Protein AF-A0A1W1W1D4-F1 (afdb_monomer)

Sequence (236 aa):
MTMPGKNITTQAEADDLSLGKVRRITEADVAFNEAVIEVNEAFAREYTRLFRDNPSNVRGISLDPGNTSFNPDRDLPELAGVPTRLPGFPNRIIGKVRLTNTAAQLRRVQGQEISLRADEGEPFTIGTITSMGNNVIFHALEETPVVAGNNIRYDERVIVHGGGRRPLEGGGDNEPTILEDNVWLRSQAVVFRSKIGRGAVIGRKSAIMNTDVAPGTTIPDKVIYVNNALFGPVEW

Mean predicted aligned error: 3.56 Å

Structure (mmCIF, N/CA/C/O backbone):
data_AF-A0A1W1W1D4-F1
#
_entry.id   AF-A0A1W1W1D4-F1
#
loop_
_atom_site.group_PDB
_atom_site.id
_atom_site.type_symbol
_atom_site.label_atom_id
_atom_site.label_alt_id
_atom_site.label_comp_id
_atom_site.label_asym_id
_atom_site.label_entity_id
_atom_site.label_seq_id
_atom_site.pdbx_PDB_ins_code
_atom_site.Cartn_x
_atom_site.Cartn_y
_atom_site.Cartn_z
_atom_site.occupancy
_atom_site.B_iso_or_equiv
_atom_site.auth_seq_id
_atom_site.auth_comp_id
_atom_site.auth_asym_id
_atom_site.auth_atom_id
_atom_site.pdbx_PDB_model_num
ATOM 1 N N . MET A 1 1 ? -13.497 -17.320 12.969 1.00 89.00 1 MET A N 1
ATOM 2 C CA . MET A 1 1 ? -12.769 -16.134 12.469 1.00 89.00 1 MET A CA 1
ATOM 3 C C . MET A 1 1 ? -12.694 -15.082 13.561 1.00 89.00 1 MET A C 1
ATOM 5 O O . MET A 1 1 ? -13.701 -14.855 14.222 1.00 89.00 1 MET A O 1
ATOM 9 N N . THR A 1 2 ? -11.528 -14.470 13.757 1.00 91.50 2 THR A N 1
ATOM 10 C CA . THR A 1 2 ? -11.289 -13.414 14.757 1.00 91.50 2 THR A CA 1
ATOM 11 C C . THR A 1 2 ? -12.018 -12.124 14.394 1.00 91.50 2 THR A C 1
ATOM 13 O O . THR A 1 2 ? -12.041 -11.725 13.230 1.00 91.50 2 THR A O 1
ATOM 16 N N . MET A 1 3 ? -12.617 -11.473 15.387 1.00 90.69 3 MET A N 1
ATOM 17 C CA . MET A 1 3 ? -13.245 -10.163 15.223 1.00 90.69 3 MET A CA 1
ATOM 18 C C . MET A 1 3 ? -12.179 -9.053 15.161 1.00 90.69 3 MET A C 1
ATOM 20 O O . MET A 1 3 ? -11.127 -9.184 15.792 1.00 90.69 3 MET A O 1
ATOM 24 N N . PRO A 1 4 ? -12.422 -7.942 14.438 1.00 87.81 4 PRO A N 1
ATOM 25 C CA . PRO A 1 4 ? -11.463 -6.843 14.340 1.00 87.81 4 PRO A CA 1
ATOM 26 C C . PRO A 1 4 ? -10.985 -6.347 15.710 1.00 87.81 4 PRO A C 1
ATOM 28 O O . PRO A 1 4 ? -11.784 -6.116 16.613 1.00 87.81 4 PRO A O 1
ATOM 31 N N . GLY A 1 5 ? -9.670 -6.188 15.868 1.00 86.06 5 GLY A N 1
ATOM 32 C CA . GLY A 1 5 ? -9.066 -5.653 17.091 1.00 86.06 5 GLY A CA 1
ATOM 33 C C . GLY A 1 5 ? -9.081 -6.563 18.304 1.00 86.06 5 GLY A C 1
ATOM 34 O O . GLY A 1 5 ? -8.694 -6.093 19.368 1.00 86.06 5 GLY A O 1
ATOM 35 N N . LYS A 1 6 ? -9.527 -7.815 18.171 1.00 90.50 6 LYS A N 1
ATOM 36 C CA . LYS A 1 6 ? -9.535 -8.783 19.267 1.00 90.50 6 LYS A CA 1
ATOM 37 C C . LYS A 1 6 ? -8.234 -9.566 19.312 1.00 90.50 6 LYS A C 1
ATOM 39 O O . LYS A 1 6 ? -7.781 -10.073 18.286 1.00 90.50 6 LYS A O 1
ATOM 44 N N . ASN A 1 7 ? -7.667 -9.690 20.508 1.00 91.25 7 ASN A N 1
ATOM 45 C CA . ASN A 1 7 ? -6.479 -10.504 20.739 1.00 91.25 7 ASN A CA 1
ATOM 46 C C . ASN A 1 7 ? -6.889 -11.908 21.209 1.00 91.25 7 ASN A C 1
ATOM 48 O O . ASN A 1 7 ? -7.630 -12.050 22.188 1.00 91.25 7 ASN A O 1
ATOM 52 N N . ILE A 1 8 ? -6.416 -12.938 20.507 1.00 91.44 8 ILE A N 1
ATOM 53 C CA . ILE A 1 8 ? -6.639 -14.350 20.835 1.00 91.44 8 ILE A CA 1
ATOM 54 C C . ILE A 1 8 ? -5.281 -14.967 21.134 1.00 91.44 8 ILE A C 1
ATOM 56 O O . ILE A 1 8 ? -4.408 -15.011 20.271 1.00 91.44 8 ILE A O 1
ATOM 60 N N . THR A 1 9 ? -5.116 -15.450 22.359 1.00 94.44 9 THR A N 1
ATOM 61 C CA . THR A 1 9 ? -3.840 -15.960 22.878 1.00 94.44 9 THR A CA 1
ATOM 62 C C . THR A 1 9 ? -3.885 -17.448 23.205 1.00 94.44 9 THR A C 1
ATOM 64 O O . THR A 1 9 ? -2.841 -18.068 23.401 1.00 94.44 9 THR A O 1
ATOM 67 N N . THR A 1 10 ? -5.080 -18.045 23.236 1.00 95.62 10 THR A N 1
ATOM 68 C CA . THR A 1 10 ? -5.277 -19.469 23.531 1.00 95.62 10 THR A CA 1
ATOM 69 C C . THR A 1 10 ? -6.313 -20.107 22.608 1.00 95.62 10 THR A C 1
ATOM 71 O O . THR A 1 10 ? -7.191 -19.431 22.073 1.00 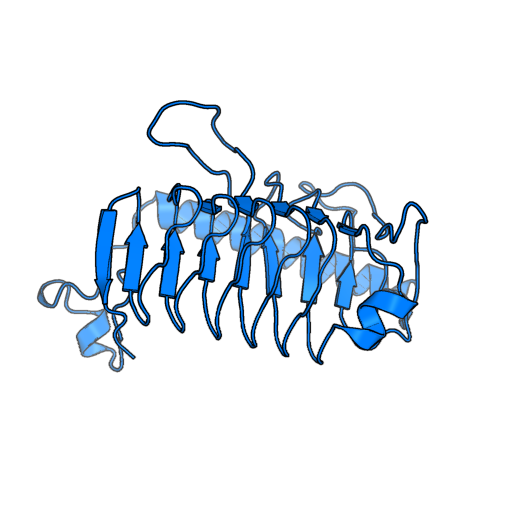95.62 10 THR A O 1
ATOM 74 N N . GLN A 1 11 ? -6.251 -21.435 22.470 1.00 95.44 11 GLN A N 1
ATOM 75 C CA . GLN A 1 11 ? -7.262 -22.199 21.734 1.00 95.44 11 GLN A CA 1
ATOM 76 C C . GLN A 1 11 ? -8.647 -22.096 22.391 1.00 95.44 11 GLN A C 1
ATOM 78 O O . GLN A 1 11 ? -9.644 -21.958 21.695 1.00 95.44 11 GLN A O 1
ATOM 83 N N . ALA A 1 12 ? -8.707 -22.066 23.727 1.00 96.75 12 ALA A N 1
ATOM 84 C CA . ALA A 1 12 ? -9.967 -21.914 24.453 1.00 96.75 12 ALA A CA 1
ATOM 85 C C . ALA A 1 12 ? -10.689 -20.603 24.090 1.00 96.75 12 ALA A C 1
ATOM 87 O O . ALA A 1 12 ? -11.900 -20.599 23.900 1.00 96.75 12 ALA A O 1
ATOM 88 N N . GLU A 1 13 ? -9.947 -19.502 23.923 1.00 95.44 13 GLU A N 1
ATOM 89 C CA . GLU A 1 13 ? -10.514 -18.233 23.450 1.00 95.44 13 GLU A CA 1
ATOM 90 C C . GLU A 1 13 ? -10.975 -18.288 21.986 1.00 95.44 13 GLU A C 1
ATOM 92 O O . GLU A 1 13 ? -11.911 -17.583 21.611 1.00 95.44 13 GLU A O 1
ATOM 97 N N . ALA A 1 14 ? -10.313 -19.094 21.152 1.00 93.56 14 ALA A N 1
ATOM 98 C CA . ALA A 1 14 ? -10.672 -19.267 19.747 1.00 93.56 14 ALA A CA 1
ATOM 99 C C . ALA A 1 14 ? -11.946 -20.112 19.561 1.00 93.56 14 ALA A C 1
ATOM 101 O O . ALA A 1 14 ? -12.676 -19.901 18.589 1.00 93.56 14 ALA A O 1
ATOM 102 N N . ASP A 1 15 ? -12.213 -21.033 20.490 1.00 94.94 15 ASP A N 1
ATOM 103 C CA . ASP A 1 15 ? -13.358 -21.949 20.450 1.00 94.94 15 ASP A CA 1
ATOM 104 C C . ASP A 1 15 ? -14.621 -21.363 21.114 1.00 94.94 15 ASP A C 1
ATOM 106 O O . ASP A 1 15 ? -15.736 -21.822 20.847 1.00 94.94 15 ASP A O 1
ATOM 110 N N . ASP A 1 16 ? -14.477 -20.329 21.951 1.00 95.81 16 ASP A N 1
ATOM 111 C CA . ASP A 1 16 ? -15.576 -19.734 22.714 1.00 95.81 16 ASP A CA 1
ATOM 112 C C . ASP A 1 16 ? -16.158 -18.469 22.054 1.00 95.81 16 ASP A C 1
ATOM 114 O O . ASP A 1 16 ? -15.672 -17.343 22.204 1.00 95.81 16 ASP A O 1
ATOM 118 N N . LEU A 1 17 ? -17.285 -18.650 21.357 1.00 94.69 17 LEU A N 1
ATOM 119 C CA . LEU A 1 17 ? -18.051 -17.560 20.740 1.00 94.69 17 LEU A CA 1
ATOM 120 C C . LEU A 1 17 ? -18.604 -16.549 21.762 1.00 94.69 17 LEU A C 1
ATOM 122 O O . 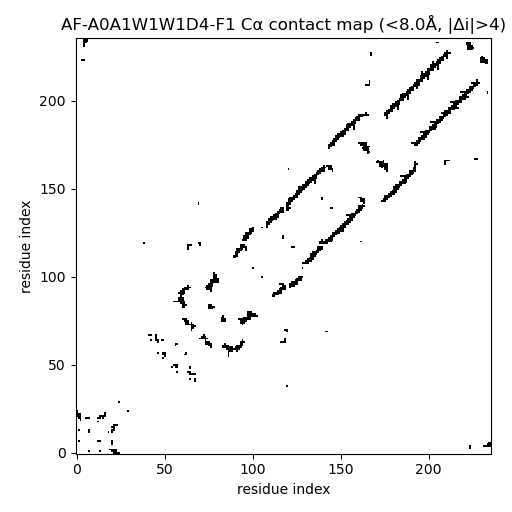LEU A 1 17 ? -18.845 -15.396 21.399 1.00 94.69 17 LEU A O 1
ATOM 126 N N . SER A 1 18 ? -18.818 -16.952 23.019 1.00 95.25 18 SER A N 1
ATOM 127 C CA . SER A 1 18 ? -19.436 -16.095 24.041 1.00 95.25 18 SER A CA 1
ATOM 128 C C . SER A 1 18 ? -18.529 -14.941 24.478 1.00 95.25 18 SER A C 1
ATOM 130 O O . SER A 1 18 ? -19.022 -13.908 24.929 1.00 95.25 18 SER A O 1
ATOM 132 N N . LEU A 1 19 ? -17.216 -15.061 24.250 1.00 93.75 19 LEU A N 1
ATOM 133 C CA . LEU A 1 19 ? -16.243 -14.006 24.534 1.00 93.75 19 LEU A CA 1
ATOM 134 C C . LEU A 1 19 ? -16.340 -12.818 23.564 1.00 93.75 19 LEU A C 1
ATOM 136 O O . LEU A 1 19 ? -15.674 -11.803 23.767 1.00 93.75 19 LEU A O 1
ATOM 140 N N . GLY A 1 20 ? -17.095 -12.946 22.465 1.00 91.94 20 GLY A N 1
ATOM 141 C CA . GLY A 1 20 ? -17.189 -11.915 21.425 1.00 91.94 20 GLY A CA 1
ATOM 142 C C . GLY A 1 20 ? -15.868 -11.657 20.686 1.00 91.94 20 GLY A C 1
ATOM 143 O O . GLY A 1 20 ? -15.733 -10.653 19.984 1.00 91.94 20 GLY A O 1
ATOM 144 N N . LYS A 1 21 ? -14.879 -12.547 20.848 1.00 92.94 21 LYS A N 1
ATOM 145 C CA . LYS A 1 21 ? -13.570 -12.481 20.180 1.00 92.94 21 LYS A CA 1
ATOM 146 C C . LYS A 1 21 ? -13.580 -13.105 18.791 1.00 92.94 21 LYS A C 1
ATOM 148 O O . LYS A 1 21 ? -12.783 -12.729 17.933 1.00 92.94 21 LYS A O 1
ATOM 153 N N . VAL A 1 22 ? -14.497 -14.037 18.566 1.00 94.62 22 VAL A N 1
ATOM 154 C CA . VAL A 1 22 ? -14.607 -14.819 17.339 1.00 94.62 22 VAL A CA 1
ATOM 155 C C . VAL A 1 22 ? -16.050 -14.890 16.857 1.00 94.62 22 VAL A C 1
ATOM 157 O O . VAL A 1 22 ? -16.999 -14.800 17.631 1.00 94.62 22 VAL A O 1
ATOM 160 N N . ARG A 1 23 ? -16.204 -15.107 15.553 1.00 93.94 23 ARG A N 1
ATOM 161 C CA . ARG A 1 23 ? -17.452 -15.517 14.907 1.00 93.94 23 ARG A CA 1
ATOM 162 C C . ARG A 1 23 ? -17.260 -16.827 14.151 1.00 93.94 23 ARG A C 1
ATOM 164 O O . ARG A 1 23 ? -16.134 -17.184 13.787 1.00 93.94 23 ARG A O 1
ATOM 171 N N . ARG A 1 24 ? -18.363 -17.519 13.857 1.00 94.25 24 ARG A N 1
ATOM 172 C CA . ARG A 1 24 ? -18.345 -18.692 12.970 1.00 94.25 24 ARG A CA 1
ATOM 173 C C . ARG A 1 24 ? -17.835 -18.309 11.576 1.00 94.25 24 ARG A C 1
ATOM 175 O O . ARG A 1 24 ? -18.029 -17.176 11.128 1.00 94.25 24 ARG A O 1
ATOM 182 N N . ILE A 1 25 ? -17.156 -19.257 10.935 1.00 92.94 25 ILE A N 1
ATOM 183 C CA . ILE A 1 25 ? -16.775 -19.171 9.522 1.00 92.94 25 ILE A CA 1
ATOM 184 C C . ILE A 1 25 ? -18.055 -19.296 8.693 1.00 92.94 25 ILE A C 1
ATOM 186 O O . ILE A 1 25 ? -18.916 -20.122 8.995 1.00 92.94 25 ILE A O 1
ATOM 190 N N . THR A 1 26 ? -18.187 -18.436 7.696 1.00 94.56 26 THR A N 1
ATOM 191 C CA . THR A 1 26 ? -19.299 -18.392 6.746 1.00 94.56 26 THR A CA 1
ATOM 192 C C . THR A 1 26 ? -18.855 -18.945 5.395 1.00 94.56 26 THR A C 1
ATOM 194 O O . THR A 1 26 ? -17.660 -19.027 5.123 1.00 94.56 26 THR A O 1
ATOM 197 N N . GLU A 1 27 ? -19.804 -19.274 4.519 1.00 94.50 27 GLU A N 1
ATOM 198 C CA . GLU A 1 27 ? -19.499 -19.672 3.135 1.00 94.50 27 GLU A CA 1
ATOM 199 C C . GLU A 1 27 ? -18.712 -18.587 2.387 1.00 94.50 27 GLU A C 1
ATOM 201 O O . GLU A 1 27 ? -17.792 -18.901 1.641 1.00 94.50 27 GLU A O 1
ATOM 206 N N . ALA A 1 28 ? -18.996 -17.308 2.657 1.00 90.75 28 ALA A N 1
ATOM 207 C CA . ALA A 1 28 ? -18.247 -16.192 2.086 1.00 90.75 28 ALA A CA 1
ATOM 208 C C . ALA A 1 28 ? -16.772 -16.179 2.527 1.00 90.75 28 ALA A C 1
ATOM 210 O O . ALA A 1 28 ? -15.902 -15.835 1.733 1.00 90.75 28 ALA A O 1
ATOM 211 N N . ASP A 1 29 ? -16.473 -16.580 3.769 1.00 92.12 29 ASP A N 1
ATOM 212 C CA . ASP A 1 29 ? -15.084 -16.701 4.230 1.00 92.12 29 ASP A CA 1
ATOM 213 C C . ASP A 1 29 ? -14.370 -17.879 3.556 1.00 92.12 29 ASP A C 1
ATOM 215 O O . ASP A 1 29 ? -13.183 -17.786 3.257 1.00 92.12 29 ASP A O 1
ATOM 219 N N . VAL A 1 30 ? -15.080 -18.991 3.326 1.00 94.06 30 VAL A N 1
ATOM 220 C CA . VAL A 1 30 ? -14.529 -20.159 2.621 1.00 94.06 30 VAL A CA 1
ATOM 221 C C . VAL A 1 30 ? -14.209 -19.795 1.175 1.00 94.06 30 VAL A C 1
ATOM 223 O O . VAL A 1 30 ? -13.071 -19.982 0.760 1.00 94.06 30 VAL A O 1
ATOM 226 N N . ALA A 1 31 ? -15.156 -19.187 0.459 1.00 92.38 31 ALA A N 1
ATOM 227 C CA . ALA A 1 31 ? -14.953 -18.737 -0.916 1.00 92.38 31 ALA A CA 1
ATOM 228 C C . ALA A 1 31 ? -13.796 -17.728 -1.028 1.00 92.38 31 ALA A C 1
ATOM 230 O O . ALA A 1 31 ? -12.974 -17.818 -1.936 1.00 92.38 31 ALA A O 1
ATOM 231 N N . PHE A 1 32 ? -13.681 -16.797 -0.072 1.00 90.56 32 PHE A N 1
ATOM 232 C CA . PHE A 1 32 ? -12.539 -15.884 -0.011 1.00 90.56 32 PHE A CA 1
ATOM 233 C C . PHE A 1 32 ? -11.211 -16.634 0.177 1.00 90.56 32 PHE A C 1
ATOM 235 O O . PHE A 1 32 ? -10.237 -16.340 -0.511 1.00 90.56 32 PHE A O 1
ATOM 242 N N . ASN A 1 33 ? -11.157 -17.619 1.078 1.00 91.88 33 ASN A N 1
ATOM 243 C CA . ASN A 1 33 ? -9.944 -18.413 1.294 1.00 91.88 33 ASN A CA 1
ATOM 244 C C . ASN A 1 33 ? -9.565 -19.251 0.065 1.00 91.88 33 ASN A C 1
ATOM 246 O O . ASN A 1 33 ? -8.379 -19.385 -0.225 1.00 91.88 33 ASN A O 1
ATOM 250 N N . GLU A 1 34 ? -10.542 -19.804 -0.653 1.00 94.25 34 GLU A N 1
ATOM 251 C CA . GLU A 1 34 ? -10.312 -20.539 -1.902 1.00 94.25 34 GLU A CA 1
ATOM 252 C C . GLU A 1 34 ? -9.695 -19.633 -2.976 1.00 94.25 34 GLU A C 1
ATOM 254 O O . GLU A 1 34 ? -8.681 -20.004 -3.568 1.00 94.25 34 GLU A O 1
ATOM 259 N N . ALA A 1 35 ? -10.209 -18.409 -3.141 1.00 91.06 35 ALA A N 1
ATOM 260 C CA . ALA A 1 35 ? -9.619 -17.418 -4.045 1.00 91.06 35 ALA A CA 1
ATOM 261 C C . ALA A 1 35 ? -8.172 -17.059 -3.648 1.00 91.06 35 ALA A C 1
ATOM 263 O O . ALA A 1 35 ? -7.276 -16.999 -4.489 1.00 91.06 35 ALA A O 1
ATOM 264 N N . VAL A 1 36 ? -7.899 -16.901 -2.346 1.00 92.31 36 VAL A N 1
ATOM 265 C CA . VAL A 1 36 ? -6.535 -16.657 -1.841 1.00 92.31 36 VAL A CA 1
ATOM 266 C C . VAL A 1 36 ? -5.594 -17.830 -2.147 1.00 92.31 36 VAL A C 1
ATOM 268 O O . VAL A 1 36 ? -4.409 -17.615 -2.421 1.00 92.31 36 VAL A O 1
ATOM 271 N N . ILE A 1 37 ? -6.078 -19.073 -2.093 1.00 94.56 37 ILE A N 1
ATOM 272 C CA . ILE A 1 37 ? -5.278 -20.253 -2.452 1.00 94.56 37 ILE A CA 1
ATOM 273 C C . ILE A 1 37 ? -4.927 -20.220 -3.942 1.00 94.56 37 ILE A C 1
ATOM 275 O O . ILE A 1 37 ? -3.749 -20.370 -4.271 1.00 94.56 37 ILE A O 1
ATOM 279 N N . GLU A 1 38 ? -5.897 -19.956 -4.819 1.00 94.38 38 GLU A N 1
ATOM 280 C CA . GLU A 1 38 ? -5.673 -19.859 -6.269 1.00 94.38 38 GLU A CA 1
ATOM 281 C C . GLU A 1 38 ? -4.582 -18.830 -6.609 1.00 94.38 38 GLU A C 1
ATOM 283 O O . GLU A 1 38 ? -3.618 -19.142 -7.319 1.00 94.38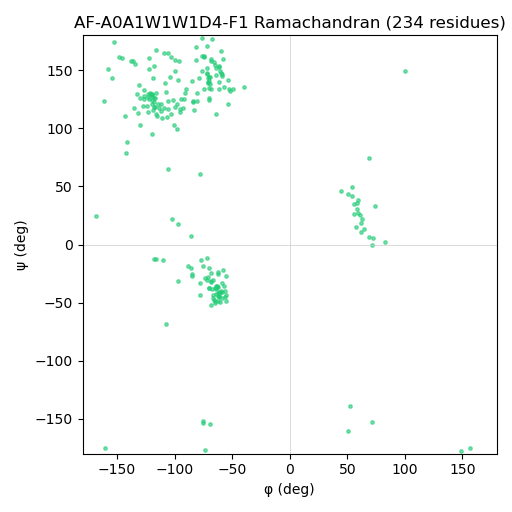 38 GLU A O 1
ATOM 288 N N . VAL A 1 39 ? -4.680 -17.626 -6.035 1.00 94.88 39 VAL A N 1
ATOM 289 C CA . VAL A 1 39 ? -3.690 -16.555 -6.221 1.00 94.88 39 VAL A CA 1
ATOM 290 C C . VAL A 1 39 ? -2.298 -16.999 -5.768 1.00 94.88 39 VAL A C 1
ATOM 292 O O . VAL A 1 39 ? -1.309 -16.811 -6.483 1.00 94.88 39 VAL A O 1
ATOM 295 N N . ASN A 1 40 ? -2.195 -17.634 -4.599 1.00 95.62 40 ASN A N 1
ATOM 296 C CA . ASN A 1 40 ? -0.910 -18.078 -4.062 1.00 95.62 40 ASN A CA 1
ATOM 297 C C . ASN A 1 40 ? -0.274 -19.200 -4.893 1.00 95.62 40 ASN A C 1
ATOM 299 O O . ASN A 1 40 ? 0.945 -19.197 -5.089 1.00 95.62 40 ASN A O 1
ATOM 303 N N . GLU A 1 41 ? -1.066 -20.139 -5.411 1.00 97.81 41 GLU A N 1
ATOM 304 C CA . GLU A 1 41 ? -0.578 -21.181 -6.319 1.00 97.81 41 GLU A CA 1
ATOM 305 C C . GLU A 1 41 ? -0.064 -20.585 -7.635 1.00 97.81 41 GLU A C 1
ATOM 307 O O . GLU A 1 41 ? 1.012 -20.963 -8.121 1.00 97.81 41 GLU A O 1
ATOM 312 N N . ALA A 1 42 ? -0.797 -19.618 -8.194 1.00 97.06 42 ALA A N 1
ATOM 313 C CA . ALA A 1 42 ? -0.382 -18.888 -9.384 1.00 97.06 42 ALA A CA 1
ATOM 314 C C . ALA A 1 42 ? 0.933 -18.132 -9.143 1.00 97.06 42 ALA A C 1
ATOM 316 O O . ALA A 1 42 ? 1.892 -18.310 -9.900 1.00 97.06 42 ALA A O 1
ATOM 317 N N . PHE A 1 43 ? 1.037 -17.379 -8.048 1.00 97.19 43 PHE A N 1
ATOM 318 C CA . PHE A 1 43 ? 2.262 -16.670 -7.692 1.00 97.19 43 PHE A CA 1
ATOM 319 C C . PHE A 1 43 ? 3.443 -17.598 -7.450 1.00 97.19 43 PHE A C 1
ATOM 321 O O . PHE A 1 43 ? 4.523 -17.337 -7.983 1.00 97.19 43 PHE A O 1
ATOM 328 N N . ALA A 1 44 ? 3.273 -18.696 -6.713 1.00 97.69 44 ALA A N 1
ATOM 329 C CA . ALA A 1 44 ? 4.355 -19.650 -6.481 1.00 97.69 44 ALA A CA 1
ATOM 330 C C . ALA A 1 44 ? 4.948 -20.156 -7.809 1.00 97.69 44 ALA A C 1
ATOM 332 O O . ALA A 1 44 ? 6.173 -20.210 -7.978 1.00 97.69 44 ALA A O 1
ATOM 333 N N . ARG A 1 45 ? 4.086 -20.468 -8.782 1.00 98.25 45 ARG A N 1
ATOM 334 C CA . ARG A 1 45 ? 4.488 -20.915 -10.118 1.00 98.25 45 ARG A CA 1
ATOM 335 C C . ARG A 1 45 ? 5.168 -19.805 -10.921 1.00 98.25 45 ARG A C 1
ATOM 337 O O . ARG A 1 45 ? 6.270 -20.022 -11.438 1.00 98.25 45 ARG A O 1
ATOM 344 N N . GLU A 1 46 ? 4.546 -18.636 -11.027 1.00 98.44 46 GLU A N 1
ATOM 345 C CA . GLU A 1 46 ? 5.016 -17.586 -11.935 1.00 98.44 46 GLU A CA 1
ATOM 346 C C . GLU A 1 46 ? 6.225 -16.816 -11.385 1.00 98.44 46 GLU A C 1
ATOM 348 O O . GLU A 1 46 ? 7.143 -16.512 -12.146 1.00 98.44 46 GLU A O 1
ATOM 353 N N . TYR A 1 47 ? 6.348 -16.622 -10.067 1.00 98.19 47 TYR A N 1
ATOM 354 C CA . TYR A 1 47 ? 7.589 -16.104 -9.476 1.00 98.19 47 TYR A CA 1
ATOM 355 C C . TYR A 1 47 ? 8.767 -17.057 -9.671 1.00 98.19 47 TYR A C 1
ATOM 357 O O . TYR A 1 47 ? 9.887 -16.616 -9.947 1.00 98.19 47 TYR A O 1
ATOM 365 N N . THR A 1 48 ? 8.526 -18.367 -9.571 1.00 98.38 48 THR A N 1
ATOM 366 C CA . THR A 1 48 ? 9.560 -19.374 -9.832 1.00 98.38 48 THR A CA 1
ATOM 367 C C . THR A 1 48 ? 10.044 -19.294 -11.280 1.00 98.38 48 THR A C 1
ATOM 369 O O . THR A 1 48 ? 11.248 -19.371 -11.534 1.00 98.38 48 THR A O 1
ATOM 372 N N . ARG A 1 49 ? 9.129 -19.111 -12.240 1.00 98.31 49 ARG A N 1
ATOM 373 C CA . ARG A 1 49 ? 9.478 -18.890 -13.652 1.00 98.31 49 ARG A CA 1
ATOM 374 C C . ARG A 1 49 ? 10.234 -17.579 -13.843 1.00 98.31 49 ARG A C 1
ATOM 376 O O . ARG A 1 49 ? 11.320 -17.602 -14.409 1.00 98.31 49 ARG A O 1
ATOM 383 N N . LEU A 1 50 ? 9.742 -16.476 -13.281 1.00 98.00 50 LEU A N 1
ATOM 384 C CA . LEU A 1 50 ? 10.384 -15.163 -13.367 1.00 98.00 50 LEU A CA 1
ATOM 385 C C . LEU A 1 50 ? 11.835 -15.185 -12.848 1.00 98.00 50 LEU A C 1
ATOM 387 O O . LEU A 1 50 ? 12.718 -14.568 -13.451 1.00 98.00 50 LEU A O 1
ATOM 391 N N . PHE A 1 51 ? 12.096 -15.912 -11.755 1.00 98.25 51 PHE A N 1
ATOM 392 C CA . PHE A 1 51 ? 13.445 -16.128 -11.225 1.00 98.25 51 PHE A CA 1
ATOM 393 C C . PHE A 1 51 ? 14.322 -16.968 -12.162 1.00 98.25 51 PHE A C 1
ATOM 395 O O . PHE A 1 51 ? 15.492 -16.636 -12.356 1.00 98.25 51 PHE A O 1
ATOM 402 N N . ARG A 1 52 ? 13.774 -18.049 -12.736 1.00 98.31 52 ARG A N 1
ATOM 403 C CA . ARG A 1 52 ? 14.491 -18.909 -13.693 1.00 98.31 52 ARG A CA 1
ATOM 404 C C . ARG A 1 52 ? 14.852 -18.162 -14.974 1.00 98.31 52 ARG A C 1
ATOM 406 O O . ARG A 1 52 ? 15.939 -18.394 -15.493 1.00 98.31 52 ARG A O 1
ATOM 413 N N . ASP A 1 53 ? 13.992 -17.252 -15.429 1.00 97.56 53 ASP A N 1
ATOM 414 C CA . ASP A 1 53 ? 14.268 -16.382 -16.577 1.00 97.56 53 ASP A CA 1
ATOM 415 C C . ASP A 1 53 ? 15.483 -15.486 -16.291 1.00 97.56 53 ASP A C 1
ATOM 417 O O . ASP A 1 53 ? 16.405 -15.383 -17.101 1.00 97.56 53 ASP A O 1
ATOM 421 N N . ASN A 1 54 ? 15.498 -14.828 -15.125 1.00 97.81 54 ASN A N 1
ATOM 422 C CA . ASN A 1 54 ? 16.653 -14.083 -14.631 1.00 97.81 54 ASN A CA 1
ATOM 423 C C . ASN A 1 54 ? 16.539 -13.834 -13.111 1.00 97.81 54 ASN A C 1
ATOM 425 O O . ASN A 1 54 ? 15.614 -13.137 -12.683 1.00 97.81 54 ASN A O 1
ATOM 429 N N . PRO A 1 55 ? 17.518 -14.251 -12.282 1.00 97.88 55 PRO A N 1
ATOM 430 C CA . PRO A 1 55 ? 17.480 -14.042 -10.830 1.00 97.88 55 PRO A CA 1
ATOM 431 C C . PRO A 1 55 ? 17.368 -12.579 -10.381 1.00 97.88 55 PRO A C 1
ATOM 433 O O . PRO A 1 55 ? 16.951 -12.299 -9.257 1.00 97.88 55 PRO A O 1
ATOM 436 N N . SER A 1 56 ? 17.753 -11.625 -11.232 1.00 98.12 56 SER A N 1
ATOM 437 C CA . SER A 1 56 ? 17.602 -10.195 -10.942 1.00 98.12 56 SER A CA 1
ATOM 438 C C . SER A 1 56 ? 16.170 -9.680 -11.123 1.00 98.12 56 SER A C 1
ATOM 440 O O . SER A 1 56 ? 15.869 -8.593 -10.642 1.00 98.12 56 SER A O 1
ATOM 442 N N . ASN A 1 57 ? 15.271 -10.445 -11.756 1.00 97.56 57 ASN A N 1
ATOM 443 C CA . ASN A 1 57 ? 13.875 -10.044 -11.948 1.00 97.56 57 ASN A CA 1
ATOM 444 C C . ASN A 1 57 ? 13.073 -9.996 -10.640 1.00 97.56 57 ASN A C 1
ATOM 446 O O . ASN A 1 57 ? 12.109 -9.242 -10.544 1.00 97.56 57 ASN A O 1
ATOM 450 N N . VAL A 1 58 ? 13.488 -10.750 -9.621 1.00 97.12 58 VAL A N 1
ATOM 451 C CA . VAL A 1 58 ? 12.817 -10.803 -8.311 1.00 97.12 58 VAL A CA 1
ATOM 452 C C . VAL A 1 58 ? 13.463 -9.882 -7.269 1.00 97.12 58 VAL A C 1
ATOM 454 O O . VAL A 1 58 ? 13.264 -10.057 -6.070 1.00 97.12 58 VAL A O 1
ATOM 457 N N . ARG A 1 59 ? 14.275 -8.910 -7.704 1.00 98.00 59 ARG A N 1
ATOM 458 C CA . ARG A 1 59 ? 15.018 -7.992 -6.826 1.00 98.00 59 ARG A CA 1
ATOM 459 C C . ARG A 1 59 ? 14.666 -6.537 -7.114 1.00 98.00 59 ARG A C 1
ATOM 461 O O . ARG A 1 59 ? 14.358 -6.191 -8.251 1.00 98.00 59 ARG A O 1
ATOM 468 N N . GLY A 1 60 ? 14.765 -5.691 -6.089 1.00 98.50 60 GLY A N 1
ATOM 469 C CA . GLY A 1 60 ? 14.643 -4.238 -6.205 1.00 98.50 60 GLY A CA 1
ATOM 470 C C . GLY A 1 60 ? 13.371 -3.774 -6.919 1.00 98.50 60 GLY A C 1
ATOM 471 O O . GLY A 1 60 ? 12.290 -4.348 -6.730 1.00 98.50 60 GLY A O 1
ATOM 472 N N . ILE A 1 61 ? 13.532 -2.755 -7.770 1.00 98.75 61 ILE A N 1
ATOM 473 C CA . ILE A 1 61 ? 12.485 -2.292 -8.686 1.00 98.75 61 ILE A CA 1
ATOM 474 C C . ILE A 1 61 ? 12.519 -3.174 -9.930 1.00 98.75 61 ILE A C 1
ATOM 476 O O . ILE A 1 61 ? 13.528 -3.185 -10.641 1.00 98.75 61 ILE A O 1
ATOM 480 N N . SER A 1 62 ? 11.463 -3.935 -10.192 1.00 98.31 62 SER A N 1
ATOM 481 C CA . SER A 1 62 ? 11.455 -4.883 -11.309 1.00 98.31 62 SER A CA 1
ATOM 482 C C . SER A 1 62 ? 10.033 -5.278 -11.706 1.00 98.31 62 SER A C 1
ATOM 484 O O . SER A 1 62 ? 9.067 -4.741 -11.182 1.00 98.31 62 SER A O 1
ATOM 486 N N . LEU A 1 63 ? 9.931 -6.207 -12.648 1.00 98.00 63 LEU A N 1
ATOM 487 C CA . LEU A 1 63 ? 8.683 -6.799 -13.101 1.00 98.00 63 LEU A CA 1
ATOM 488 C C . LEU A 1 63 ? 7.950 -7.511 -11.953 1.00 98.00 63 LEU A C 1
ATOM 490 O O . LEU A 1 63 ? 8.58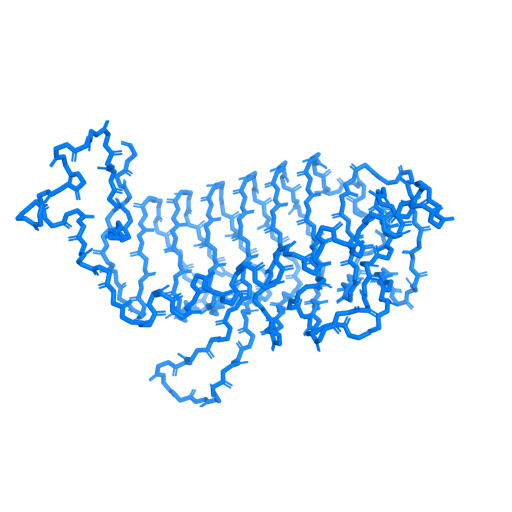3 -8.062 -11.037 1.00 98.00 63 LEU A O 1
ATOM 494 N N . ASP A 1 64 ? 6.628 -7.522 -12.041 1.00 98.06 64 ASP A N 1
ATOM 495 C CA . ASP A 1 64 ? 5.793 -8.563 -11.445 1.00 98.06 64 ASP A CA 1
ATOM 496 C C . ASP A 1 64 ? 5.927 -9.894 -12.232 1.00 98.06 64 ASP A C 1
ATOM 498 O O . ASP A 1 64 ? 6.612 -9.965 -13.263 1.00 98.06 64 ASP A O 1
ATOM 502 N N . PRO A 1 65 ? 5.379 -11.011 -11.722 1.00 97.75 65 PRO A N 1
ATOM 503 C CA . PRO A 1 65 ? 5.426 -12.290 -12.433 1.00 97.75 65 PRO A CA 1
ATOM 504 C C . PRO A 1 65 ? 4.585 -12.336 -13.718 1.00 97.75 65 PRO A C 1
ATOM 506 O O . PRO A 1 65 ? 4.990 -13.037 -14.660 1.00 97.75 65 PRO A O 1
ATOM 509 N N . GLY A 1 66 ? 3.461 -11.608 -13.764 1.00 96.50 66 GLY A N 1
ATOM 510 C CA . GLY A 1 66 ? 2.451 -11.695 -14.823 1.00 96.50 66 GLY A CA 1
ATOM 511 C C . GLY A 1 66 ? 1.990 -13.127 -15.106 1.00 96.50 66 GLY A C 1
ATOM 512 O O . GLY A 1 66 ? 2.248 -14.043 -14.321 1.00 96.50 66 GLY A O 1
ATOM 513 N N . ASN A 1 67 ? 1.393 -13.354 -16.279 1.00 96.81 67 ASN A N 1
ATOM 514 C CA . ASN A 1 67 ? 0.993 -14.685 -16.764 1.00 96.81 67 ASN A CA 1
ATOM 515 C C . ASN A 1 67 ? 0.059 -15.448 -15.803 1.00 96.81 67 ASN A C 1
ATOM 517 O O . ASN A 1 67 ? 0.130 -16.675 -15.670 1.00 96.81 67 ASN A O 1
ATOM 521 N N . THR A 1 68 ? -0.814 -14.714 -15.125 1.00 96.19 68 THR A N 1
ATOM 522 C CA . THR A 1 68 ? -1.883 -15.245 -14.273 1.00 96.19 68 THR A CA 1
ATOM 523 C C . THR A 1 68 ? -3.245 -14.854 -14.847 1.00 96.19 68 THR A C 1
ATOM 525 O O . THR A 1 68 ? -3.317 -14.037 -15.761 1.00 96.19 68 THR A O 1
ATOM 528 N N . SER A 1 69 ? -4.329 -15.457 -14.354 1.00 94.62 69 SER A N 1
ATOM 529 C CA . SER A 1 69 ? -5.697 -15.100 -14.763 1.00 94.62 69 SER A CA 1
ATOM 530 C C . SER A 1 69 ? -6.035 -13.645 -14.425 1.00 94.62 69 SER A C 1
ATOM 532 O O . SER A 1 69 ? -6.615 -12.952 -15.253 1.00 94.62 69 SER A O 1
ATOM 534 N N . PHE A 1 70 ? -5.614 -13.199 -13.242 1.00 92.94 70 PHE A N 1
ATOM 535 C CA . PHE A 1 70 ? -5.872 -11.869 -12.687 1.00 92.94 70 PHE A CA 1
ATOM 536 C C . PHE A 1 70 ? -4.864 -10.799 -13.132 1.00 92.94 70 PHE A C 1
ATOM 538 O O . PHE A 1 70 ? -5.146 -9.607 -13.079 1.00 92.94 70 PHE A O 1
ATOM 545 N N . ASN A 1 71 ? -3.683 -11.220 -13.586 1.00 95.56 71 ASN A N 1
ATOM 546 C CA . ASN A 1 71 ? -2.649 -10.350 -14.129 1.00 95.56 71 ASN A CA 1
ATOM 547 C C . ASN A 1 71 ? -1.973 -11.046 -15.328 1.00 95.56 71 ASN A C 1
ATOM 549 O O . ASN A 1 71 ? -1.012 -11.813 -15.142 1.00 95.56 7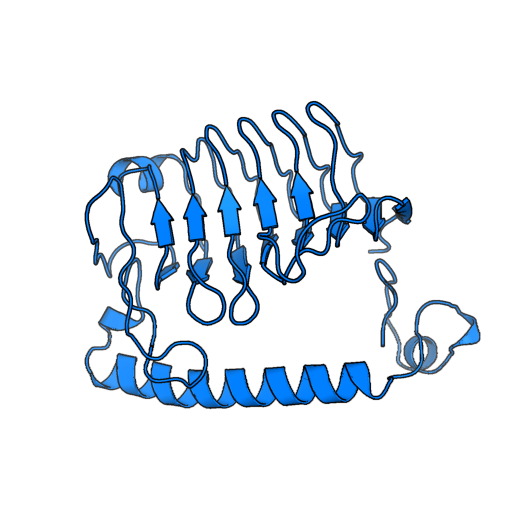1 ASN A O 1
ATOM 553 N N . PRO A 1 72 ? -2.515 -10.869 -16.549 1.00 95.00 72 PRO A N 1
ATOM 554 C CA . PRO A 1 72 ? -2.042 -11.583 -17.732 1.00 95.00 72 PRO A CA 1
ATOM 555 C C . PRO A 1 72 ? -0.674 -11.086 -18.208 1.00 95.00 72 PRO A C 1
ATOM 557 O O . PRO A 1 72 ? 0.118 -11.879 -18.724 1.00 95.00 72 PRO A O 1
ATOM 560 N N . ASP A 1 73 ? -0.370 -9.809 -17.991 1.00 95.62 73 ASP A N 1
ATOM 561 C CA . ASP A 1 73 ? 0.829 -9.149 -18.494 1.00 95.62 73 ASP A CA 1
ATOM 562 C C . ASP A 1 73 ? 1.918 -9.051 -17.419 1.00 95.62 73 ASP A C 1
ATOM 564 O O . ASP A 1 73 ? 1.661 -9.160 -16.228 1.00 95.62 73 ASP A O 1
ATOM 568 N N . ARG A 1 74 ? 3.176 -8.881 -17.845 1.00 96.69 74 ARG A N 1
ATOM 569 C CA . ARG A 1 74 ? 4.261 -8.490 -16.934 1.00 96.69 74 ARG A CA 1
ATOM 570 C C . ARG A 1 74 ? 4.438 -6.984 -16.996 1.00 96.69 74 ARG A C 1
ATOM 572 O O . ARG A 1 74 ? 4.880 -6.471 -18.027 1.00 96.69 74 ARG A O 1
ATOM 579 N N . ASP A 1 75 ? 4.197 -6.304 -15.891 1.00 97.94 75 ASP A N 1
ATOM 580 C CA . ASP A 1 75 ? 4.292 -4.860 -15.781 1.00 97.94 75 ASP A CA 1
ATOM 581 C C . ASP A 1 75 ? 5.555 -4.407 -15.047 1.00 97.94 75 ASP A C 1
ATOM 583 O O . ASP A 1 75 ? 6.046 -5.017 -14.092 1.00 97.94 75 ASP A O 1
ATOM 587 N N . LEU A 1 76 ? 6.101 -3.284 -15.515 1.00 98.06 76 LEU A N 1
ATOM 588 C CA . LEU A 1 76 ? 7.253 -2.629 -14.911 1.00 98.06 76 LEU A CA 1
ATOM 589 C C . LEU A 1 76 ? 6.814 -1.337 -14.209 1.00 98.06 76 LEU A C 1
ATOM 591 O O . LEU A 1 76 ? 6.065 -0.557 -14.803 1.00 98.06 76 LEU A O 1
ATOM 595 N N . PRO A 1 77 ? 7.347 -1.038 -13.010 1.00 98.81 77 PRO A N 1
ATOM 596 C CA . PRO A 1 77 ? 7.097 0.237 -12.363 1.00 98.81 77 PRO A CA 1
ATOM 597 C C . PRO A 1 77 ? 7.541 1.422 -13.218 1.00 98.81 77 PRO A C 1
ATOM 599 O O . PRO A 1 77 ? 8.584 1.388 -13.875 1.00 98.81 77 PRO A O 1
ATOM 602 N N . GLU A 1 78 ? 6.793 2.512 -13.132 1.00 98.81 78 GLU A N 1
ATOM 603 C CA .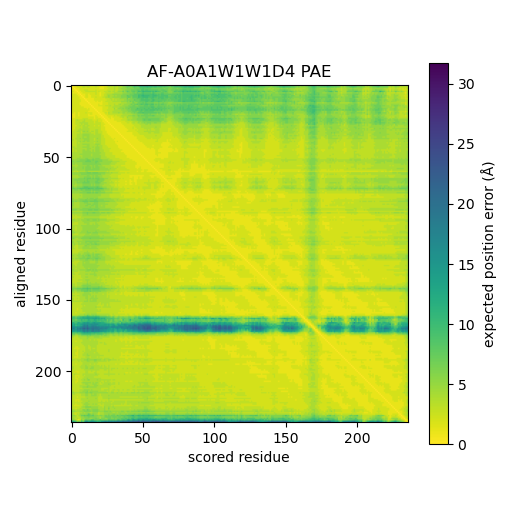 GLU A 1 78 ? 7.105 3.789 -13.759 1.00 98.81 78 GLU A CA 1
ATOM 604 C C . GLU A 1 78 ? 7.442 4.815 -12.676 1.00 98.81 78 GLU A C 1
ATOM 606 O O . GLU A 1 78 ? 6.632 5.095 -11.792 1.00 98.81 78 GLU A O 1
ATOM 611 N N . LEU A 1 79 ? 8.648 5.379 -12.724 1.00 98.81 79 LEU A N 1
ATOM 612 C CA . LEU A 1 79 ? 9.099 6.406 -11.787 1.00 98.81 79 LEU A CA 1
ATOM 613 C C . LEU A 1 79 ? 9.316 7.710 -12.548 1.00 98.81 79 LEU A C 1
ATOM 615 O O . LEU A 1 79 ? 10.133 7.769 -13.466 1.00 98.81 79 LEU A O 1
ATOM 619 N N . ALA A 1 80 ? 8.599 8.759 -12.149 1.00 98.38 80 ALA A N 1
ATOM 620 C CA . ALA A 1 80 ? 8.606 10.074 -12.786 1.00 98.38 80 ALA A CA 1
ATOM 621 C C . ALA A 1 80 ? 8.376 10.015 -14.311 1.00 98.38 80 ALA A C 1
ATOM 623 O O . ALA A 1 80 ? 9.072 10.685 -15.073 1.00 98.38 80 ALA A O 1
ATOM 624 N N . GLY A 1 81 ? 7.421 9.193 -14.760 1.00 98.12 81 GLY A N 1
ATOM 625 C CA . GLY A 1 81 ? 7.105 9.036 -16.183 1.00 98.12 81 GLY A CA 1
ATOM 626 C C . GLY A 1 81 ? 8.007 8.057 -16.941 1.00 98.12 81 GLY A C 1
ATOM 627 O O . GLY A 1 81 ? 7.868 7.925 -18.153 1.00 98.12 81 GLY A O 1
ATOM 628 N N . VAL A 1 82 ? 8.956 7.396 -16.266 1.00 98.44 82 VAL A N 1
ATOM 629 C CA . VAL A 1 82 ? 9.942 6.518 -16.912 1.00 98.44 82 VAL A CA 1
ATOM 630 C C . VAL A 1 82 ? 9.793 5.075 -16.420 1.00 98.44 82 VAL A C 1
ATOM 632 O O . VAL A 1 82 ? 10.021 4.820 -15.228 1.00 98.44 82 VAL A O 1
ATOM 635 N N . PRO A 1 83 ? 9.486 4.106 -17.308 1.00 98.50 83 PRO A N 1
ATOM 636 C CA . PRO A 1 83 ? 9.564 2.685 -16.984 1.00 98.50 83 PRO A CA 1
ATOM 637 C C . PRO A 1 83 ? 10.950 2.342 -16.429 1.00 98.50 83 PRO A C 1
ATOM 639 O O . PRO A 1 83 ? 11.974 2.587 -17.068 1.00 98.50 83 PRO A O 1
ATOM 642 N N . THR A 1 84 ? 11.001 1.823 -15.207 1.00 98.62 84 THR A N 1
ATOM 643 C CA . THR A 1 84 ? 12.234 1.714 -14.427 1.00 98.62 84 THR A CA 1
ATOM 644 C C . THR A 1 84 ? 12.441 0.291 -13.941 1.00 98.62 84 THR A C 1
ATOM 646 O O . THR A 1 84 ? 11.685 -0.225 -13.125 1.00 98.62 84 THR A O 1
ATOM 649 N N . ARG A 1 85 ? 13.552 -0.317 -14.366 1.00 98.31 85 ARG A N 1
ATOM 650 C CA . ARG A 1 85 ? 14.064 -1.572 -13.810 1.00 98.31 85 ARG A CA 1
ATOM 651 C C . ARG A 1 85 ? 15.390 -1.310 -13.113 1.00 98.31 85 ARG A C 1
ATOM 653 O O . ARG A 1 85 ? 16.365 -0.912 -13.746 1.00 98.31 85 ARG A O 1
ATOM 660 N N . LEU A 1 86 ? 15.437 -1.550 -11.809 1.00 98.56 86 LEU A N 1
ATOM 661 C CA . LEU A 1 86 ? 16.598 -1.287 -10.968 1.00 98.56 86 LEU A CA 1
ATOM 662 C C . LEU A 1 86 ? 16.761 -2.392 -9.910 1.00 98.56 86 LEU A C 1
ATOM 664 O O . LEU A 1 86 ? 16.431 -2.182 -8.740 1.00 98.56 86 LEU A O 1
ATOM 668 N N . PRO A 1 87 ? 17.306 -3.566 -10.284 1.00 98.25 87 PRO A N 1
ATOM 669 C CA . PRO A 1 87 ? 17.406 -4.718 -9.384 1.00 98.25 87 PRO A CA 1
ATOM 670 C C . PRO A 1 87 ? 18.266 -4.489 -8.136 1.00 98.25 87 PRO A C 1
ATOM 672 O O . PRO A 1 87 ? 18.104 -5.186 -7.142 1.00 98.25 87 PRO A O 1
ATOM 675 N N . GLY A 1 88 ? 19.194 -3.525 -8.188 1.00 98.06 88 GLY A N 1
ATOM 676 C CA . GLY A 1 88 ? 20.027 -3.113 -7.052 1.00 98.06 88 GLY A CA 1
ATOM 677 C C . GLY A 1 88 ? 19.385 -2.056 -6.146 1.00 98.06 88 GLY A C 1
ATOM 678 O O . GLY A 1 88 ? 20.067 -1.488 -5.296 1.00 98.06 88 GLY A O 1
ATOM 679 N N . PHE A 1 89 ? 18.112 -1.711 -6.354 1.00 98.44 89 PHE A N 1
ATOM 680 C CA . PHE A 1 89 ? 17.380 -0.847 -5.431 1.00 98.44 89 PHE A CA 1
ATOM 681 C C . PHE A 1 89 ? 17.091 -1.605 -4.120 1.00 98.44 89 PHE A C 1
ATOM 683 O O . PHE A 1 89 ? 16.753 -2.785 -4.189 1.00 98.44 89 PHE A O 1
ATOM 690 N N . PRO A 1 90 ? 17.222 -0.970 -2.939 1.00 96.75 90 PRO A N 1
ATOM 691 C CA . PRO A 1 90 ? 17.151 -1.678 -1.655 1.00 96.75 90 PRO A CA 1
ATOM 692 C C . PRO A 1 90 ? 15.746 -2.181 -1.290 1.00 96.75 90 PRO A C 1
ATOM 694 O O . PRO A 1 90 ? 15.620 -3.178 -0.589 1.00 96.75 90 PRO A O 1
ATOM 697 N N . ASN A 1 91 ? 14.698 -1.514 -1.777 1.00 98.50 91 ASN A N 1
ATOM 698 C CA . ASN A 1 91 ? 13.304 -1.860 -1.499 1.00 98.50 91 ASN A CA 1
ATOM 699 C C . ASN A 1 91 ? 12.654 -2.587 -2.682 1.00 98.50 91 ASN A C 1
ATOM 701 O O . ASN A 1 91 ? 13.119 -2.490 -3.822 1.00 98.50 91 ASN A O 1
ATOM 705 N N . ARG A 1 92 ? 11.548 -3.287 -2.423 1.00 98.62 92 ARG A N 1
ATOM 706 C CA . ARG A 1 92 ? 10.798 -4.025 -3.441 1.00 98.62 92 ARG A CA 1
ATOM 707 C C . ARG A 1 92 ? 9.686 -3.146 -4.009 1.00 98.62 92 ARG A C 1
ATOM 709 O O . ARG A 1 92 ? 8.796 -2.738 -3.275 1.00 98.62 92 ARG A O 1
ATOM 716 N N . ILE A 1 93 ? 9.732 -2.848 -5.305 1.00 98.81 93 ILE A N 1
ATOM 717 C CA . ILE A 1 93 ? 8.669 -2.110 -6.011 1.00 98.81 93 ILE A CA 1
ATOM 718 C C . ILE A 1 93 ? 8.406 -2.836 -7.326 1.00 98.81 93 ILE A C 1
ATOM 720 O O . ILE A 1 93 ? 9.338 -2.941 -8.123 1.00 98.81 93 ILE A O 1
ATOM 724 N N . ILE A 1 94 ? 7.198 -3.360 -7.543 1.00 98.75 94 ILE A N 1
ATOM 725 C CA . ILE A 1 94 ? 6.894 -4.200 -8.713 1.00 98.75 94 ILE A CA 1
ATOM 726 C C . ILE A 1 94 ? 5.506 -4.076 -9.281 1.00 98.75 94 ILE A C 1
ATOM 728 O O . ILE A 1 94 ? 4.576 -3.696 -8.571 1.00 98.75 94 ILE A O 1
ATOM 732 N N . GLY A 1 95 ? 5.413 -4.510 -10.538 1.00 98.31 95 GLY A N 1
ATOM 733 C CA . GLY A 1 95 ? 4.197 -4.503 -11.318 1.00 98.31 95 GLY A CA 1
ATOM 734 C C . GLY A 1 95 ? 3.825 -3.087 -11.693 1.00 98.31 95 GLY A C 1
ATOM 735 O O . GLY A 1 95 ? 4.682 -2.193 -11.770 1.00 98.31 95 GLY A O 1
ATOM 736 N N . LYS A 1 96 ? 2.534 -2.866 -11.884 1.00 98.25 96 LYS A N 1
ATOM 737 C CA . LYS A 1 96 ? 1.976 -1.613 -12.391 1.00 98.25 96 LYS A CA 1
ATOM 738 C C . LYS A 1 96 ? 1.904 -0.514 -11.327 1.00 98.25 96 LYS A C 1
ATOM 740 O O . LYS A 1 96 ? 0.840 0.010 -10.987 1.00 98.25 96 LYS A O 1
ATOM 745 N N . VAL A 1 97 ? 3.066 -0.139 -10.797 1.00 98.81 97 VAL A N 1
ATOM 746 C CA . VAL A 1 97 ? 3.246 0.955 -9.836 1.00 98.81 97 VAL A CA 1
ATOM 747 C C . VAL A 1 97 ? 3.742 2.198 -10.561 1.00 98.81 97 VAL A C 1
ATOM 749 O O . VAL A 1 97 ? 4.849 2.214 -11.096 1.00 98.81 97 VAL A O 1
ATOM 752 N N . ARG A 1 98 ? 2.957 3.273 -10.522 1.00 98.81 98 ARG A N 1
ATOM 753 C CA . ARG A 1 98 ? 3.330 4.596 -11.031 1.00 98.81 98 ARG A CA 1
ATOM 754 C C . ARG A 1 98 ? 3.624 5.526 -9.867 1.00 98.81 98 ARG A C 1
ATOM 756 O O . ARG A 1 98 ? 2.739 5.816 -9.065 1.00 98.81 98 ARG A O 1
ATOM 763 N N . LEU A 1 99 ? 4.863 5.991 -9.777 1.00 98.75 99 LEU A N 1
ATOM 764 C CA . LEU A 1 99 ? 5.359 6.879 -8.729 1.00 98.75 99 LEU A CA 1
ATOM 765 C C . LEU A 1 99 ? 5.780 8.214 -9.334 1.00 98.75 99 LEU A C 1
ATOM 767 O O . LEU A 1 99 ? 6.586 8.255 -10.261 1.00 98.75 99 LEU A O 1
ATOM 771 N N . THR A 1 100 ? 5.319 9.329 -8.769 1.00 98.75 100 THR A N 1
ATOM 772 C CA . THR A 1 100 ? 5.801 10.658 -9.191 1.00 98.75 100 THR A CA 1
ATOM 773 C C . THR A 1 100 ? 7.275 10.880 -8.833 1.00 98.75 100 THR A C 1
ATOM 775 O O . THR A 1 100 ? 7.985 11.595 -9.537 1.00 98.75 100 THR A O 1
ATOM 778 N N . ASN A 1 101 ? 7.773 10.271 -7.753 1.00 98.75 101 ASN A N 1
ATOM 779 C CA . ASN A 1 101 ? 9.181 10.385 -7.381 1.00 98.75 101 ASN A CA 1
ATOM 780 C C . ASN A 1 101 ? 10.105 9.632 -8.354 1.00 98.75 101 ASN A C 1
ATOM 782 O O . ASN A 1 101 ? 9.866 8.486 -8.723 1.00 98.75 101 ASN A O 1
ATOM 786 N N . THR A 1 102 ? 11.254 10.234 -8.649 1.00 98.75 102 THR A N 1
ATOM 787 C CA . THR A 1 102 ? 12.405 9.541 -9.246 1.00 98.75 102 THR A CA 1
ATOM 788 C C . THR A 1 102 ? 13.022 8.539 -8.262 1.00 98.75 102 THR A C 1
ATOM 790 O O . THR A 1 102 ? 12.940 8.707 -7.041 1.00 98.75 102 THR A O 1
ATOM 793 N N . ALA A 1 103 ? 13.776 7.558 -8.768 1.00 98.31 103 ALA A N 1
ATOM 794 C CA . ALA A 1 103 ? 14.502 6.607 -7.919 1.00 98.31 103 ALA A CA 1
ATOM 795 C C . ALA A 1 103 ? 15.502 7.294 -6.965 1.00 98.31 103 ALA A C 1
ATOM 797 O O . ALA A 1 103 ? 15.722 6.835 -5.845 1.00 98.31 103 ALA A O 1
ATOM 798 N N . ALA A 1 104 ? 16.117 8.405 -7.388 1.00 98.31 104 ALA A N 1
ATOM 799 C CA . ALA A 1 104 ? 17.030 9.177 -6.546 1.00 98.31 104 ALA A CA 1
ATOM 800 C C . ALA A 1 104 ? 16.302 9.904 -5.404 1.00 98.31 104 ALA A C 1
ATOM 802 O O . ALA A 1 104 ? 16.836 9.986 -4.302 1.00 98.31 104 ALA A O 1
ATOM 803 N N . GLN A 1 105 ? 15.092 10.418 -5.649 1.00 98.62 105 GLN A N 1
ATOM 804 C CA . GLN A 1 105 ? 14.253 10.999 -4.599 1.00 98.62 105 GLN A CA 1
ATOM 805 C C . GLN A 1 105 ? 13.789 9.927 -3.614 1.00 98.62 105 GLN A C 1
ATOM 807 O O . GLN A 1 105 ? 13.944 10.131 -2.415 1.00 98.62 105 GLN A O 1
ATOM 812 N N . LEU A 1 106 ? 13.309 8.778 -4.104 1.00 98.38 106 LEU A N 1
ATOM 813 C CA . LEU A 1 106 ? 12.867 7.674 -3.245 1.00 98.38 106 LEU A CA 1
ATOM 814 C C . LEU A 1 106 ? 13.970 7.220 -2.286 1.00 98.38 106 LEU A C 1
ATOM 816 O O . LEU A 1 106 ? 13.720 7.141 -1.090 1.00 98.38 106 LEU A O 1
ATOM 820 N N . ARG A 1 107 ? 15.212 7.046 -2.762 1.00 97.81 107 ARG A N 1
ATOM 821 C CA . ARG A 1 107 ? 16.360 6.703 -1.895 1.00 97.81 107 ARG A CA 1
ATOM 822 C C . ARG A 1 107 ? 16.593 7.675 -0.737 1.00 97.81 107 ARG A C 1
ATOM 824 O O . ARG A 1 107 ? 17.185 7.277 0.255 1.00 97.81 107 ARG A O 1
ATOM 831 N N . ARG A 1 108 ? 16.197 8.944 -0.878 1.00 98.31 108 ARG A N 1
ATOM 832 C CA . ARG A 1 108 ? 16.372 9.958 0.173 1.00 98.31 108 ARG A CA 1
ATOM 833 C C . ARG A 1 108 ? 15.245 9.957 1.199 1.00 98.31 108 ARG A C 1
ATOM 835 O O . ARG A 1 108 ? 15.470 10.409 2.313 1.00 98.31 108 ARG A O 1
ATOM 842 N N . VAL A 1 109 ? 14.048 9.518 0.811 1.00 98.44 109 VAL A N 1
ATOM 843 C CA . VAL A 1 109 ? 12.836 9.631 1.642 1.00 98.44 109 VAL A CA 1
ATOM 844 C C . VAL A 1 109 ? 12.339 8.290 2.179 1.00 98.44 109 VAL A C 1
ATOM 846 O O . VAL A 1 109 ? 11.480 8.283 3.057 1.00 98.44 109 VAL A O 1
ATOM 849 N N . GLN A 1 110 ? 12.845 7.172 1.653 1.00 98.31 110 GLN A N 1
ATOM 850 C CA . GLN A 1 110 ? 12.479 5.821 2.064 1.00 98.31 110 GLN A CA 1
ATOM 851 C C . GLN A 1 110 ? 13.472 5.232 3.070 1.00 98.31 110 GLN A C 1
ATOM 853 O O . GLN A 1 110 ? 14.686 5.375 2.924 1.00 98.31 110 GLN A O 1
ATOM 858 N N . GLY A 1 111 ? 12.928 4.505 4.043 1.00 98.44 111 GLY A N 1
ATOM 859 C CA . GLY A 1 111 ? 13.657 3.553 4.870 1.00 98.44 111 GLY A CA 1
ATOM 860 C C . GLY A 1 111 ? 13.971 2.247 4.131 1.00 98.44 111 GLY A C 1
ATOM 861 O O . GLY A 1 111 ? 14.121 2.209 2.907 1.00 98.44 111 GLY A O 1
ATOM 862 N N . GLN A 1 112 ? 14.077 1.170 4.900 1.00 98.25 112 GLN A N 1
ATOM 863 C CA . GLN A 1 112 ? 14.421 -0.179 4.454 1.00 98.25 112 GLN A CA 1
ATOM 864 C C . GLN A 1 112 ? 13.216 -1.125 4.517 1.00 98.25 112 GLN A C 1
ATOM 866 O O . GLN A 1 112 ? 12.223 -0.851 5.195 1.00 98.25 112 GLN A O 1
ATOM 871 N N . GLU A 1 113 ? 13.339 -2.269 3.841 1.00 98.25 113 GLU A N 1
ATOM 872 C CA . GLU A 1 113 ? 12.372 -3.377 3.892 1.00 98.25 113 GLU A CA 1
ATOM 873 C C . GLU A 1 113 ? 10.950 -2.968 3.467 1.00 98.25 113 GLU A C 1
ATOM 875 O O . GLU A 1 113 ? 9.954 -3.505 3.948 1.00 98.25 113 GLU A O 1
ATOM 880 N N . ILE A 1 114 ? 10.851 -1.994 2.562 1.00 98.81 114 ILE A N 1
ATOM 881 C CA . ILE A 1 114 ? 9.586 -1.523 1.994 1.00 98.81 114 ILE A CA 1
ATOM 882 C C . ILE A 1 114 ? 9.187 -2.418 0.813 1.00 98.81 114 ILE A C 1
ATOM 884 O O . ILE A 1 114 ? 10.036 -2.782 -0.009 1.00 98.81 114 ILE A O 1
ATOM 888 N N . SER A 1 115 ? 7.892 -2.721 0.698 1.00 98.69 115 SER A N 1
ATOM 889 C CA . SER A 1 115 ? 7.328 -3.511 -0.401 1.00 98.69 115 SER A CA 1
ATOM 890 C C . SER A 1 115 ? 6.097 -2.840 -1.004 1.00 98.69 115 SER A C 1
ATOM 892 O O . SER A 1 115 ? 5.059 -2.756 -0.357 1.00 98.69 115 SER A O 1
ATOM 894 N N . LEU A 1 116 ? 6.197 -2.396 -2.256 1.00 98.81 116 LEU A N 1
ATOM 895 C CA . LEU A 1 116 ? 5.077 -1.926 -3.071 1.00 98.81 116 LEU A CA 1
ATOM 896 C C . LEU A 1 116 ? 4.850 -2.941 -4.182 1.00 98.81 116 LEU A C 1
ATOM 898 O O . LEU A 1 116 ? 5.680 -3.067 -5.084 1.00 98.81 116 LEU A O 1
ATOM 902 N N . ARG A 1 117 ? 3.756 -3.690 -4.101 1.00 98.62 117 ARG A N 1
ATOM 903 C CA . ARG A 1 117 ? 3.534 -4.843 -4.965 1.00 98.62 117 ARG A CA 1
ATOM 904 C C . ARG A 1 117 ? 2.145 -4.777 -5.595 1.00 98.62 117 ARG A C 1
ATOM 906 O O . ARG A 1 117 ? 1.160 -5.032 -4.912 1.00 98.62 117 ARG A O 1
ATOM 913 N N . ALA A 1 118 ? 2.111 -4.384 -6.867 1.00 98.25 118 ALA A N 1
ATOM 914 C CA . ALA A 1 118 ? 0.917 -4.338 -7.708 1.00 98.25 118 ALA A CA 1
ATOM 915 C C . ALA A 1 118 ? 0.968 -5.496 -8.711 1.00 98.25 118 ALA A C 1
ATOM 917 O O . ALA A 1 118 ? 1.197 -5.271 -9.891 1.00 98.25 118 ALA A O 1
ATOM 918 N N . ASP A 1 119 ? 0.904 -6.729 -8.208 1.00 97.19 119 ASP A N 1
ATOM 919 C CA . ASP A 1 119 ? 0.979 -7.952 -9.018 1.00 97.19 119 ASP A CA 1
ATOM 920 C C . ASP A 1 119 ? -0.283 -8.827 -8.941 1.00 97.19 119 ASP A C 1
ATOM 922 O O . ASP A 1 119 ? -0.409 -9.745 -9.748 1.00 97.19 119 ASP A O 1
ATOM 926 N N . GLU A 1 120 ? -1.185 -8.549 -7.989 1.00 95.75 120 GLU A N 1
ATOM 927 C CA . GLU A 1 120 ? -2.550 -9.088 -7.896 1.00 95.75 120 GLU A CA 1
ATOM 928 C C . GLU A 1 120 ? -3.560 -7.986 -8.249 1.00 95.75 120 GLU A C 1
ATOM 930 O O . GLU A 1 120 ? -4.187 -8.016 -9.302 1.00 95.75 120 GLU A O 1
ATOM 935 N N . GLY A 1 121 ? -3.678 -6.974 -7.382 1.00 94.88 121 GLY A N 1
ATOM 936 C CA . GLY A 1 121 ? -4.425 -5.752 -7.659 1.00 94.88 121 GLY A CA 1
ATOM 937 C C . GLY A 1 121 ? -3.553 -4.663 -8.272 1.00 94.88 121 GLY A C 1
ATOM 938 O O . GLY A 1 121 ? -2.497 -4.310 -7.738 1.00 94.88 121 GLY A O 1
ATOM 939 N N . GLU A 1 122 ? -4.028 -4.087 -9.371 1.00 95.44 122 GLU A N 1
ATOM 940 C CA . GLU A 1 122 ? -3.351 -3.039 -10.127 1.00 95.44 122 GLU A CA 1
ATOM 941 C C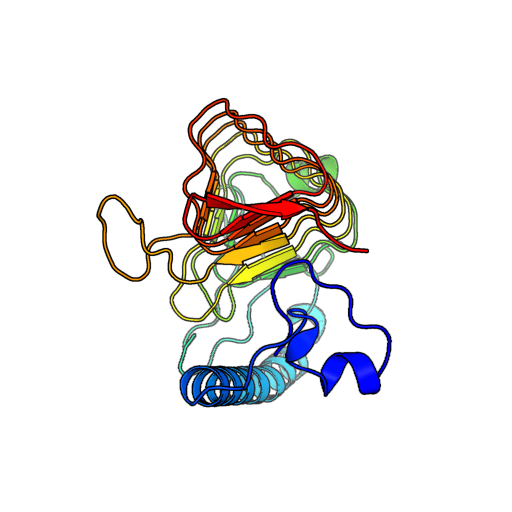 . GLU A 1 122 ? -4.350 -2.076 -10.802 1.00 95.44 122 GLU A C 1
ATOM 943 O O . GLU A 1 122 ? -5.517 -2.428 -10.969 1.00 95.44 122 GLU A O 1
ATOM 948 N N . PRO A 1 123 ? -3.942 -0.857 -11.221 1.00 96.81 123 PRO A N 1
ATOM 949 C CA . PRO A 1 123 ? -2.669 -0.171 -10.964 1.00 96.81 123 PRO A CA 1
ATOM 950 C C . PRO A 1 123 ? -2.561 0.425 -9.558 1.00 96.81 123 PRO A C 1
ATOM 952 O O . PRO A 1 123 ? -3.563 0.760 -8.918 1.00 96.81 123 PRO A O 1
ATOM 955 N N . PHE A 1 124 ? -1.324 0.729 -9.149 1.00 98.56 124 PHE A N 1
ATOM 956 C CA . PHE A 1 124 ? -1.060 1.717 -8.096 1.00 98.56 124 PHE A CA 1
ATOM 957 C C . PHE A 1 124 ? -0.623 3.040 -8.723 1.00 98.56 124 PHE A C 1
ATOM 959 O O . PHE A 1 124 ? 0.367 3.089 -9.450 1.00 98.56 124 PHE A O 1
ATOM 966 N N . THR A 1 125 ? -1.323 4.130 -8.410 1.00 98.62 125 THR A N 1
ATOM 967 C CA . THR A 1 125 ? -0.930 5.495 -8.798 1.00 98.62 125 THR A CA 1
ATOM 968 C C . THR A 1 125 ? -0.617 6.301 -7.550 1.00 98.62 125 THR A C 1
ATOM 970 O O . THR A 1 125 ? -1.509 6.599 -6.762 1.00 98.62 125 THR A O 1
ATOM 973 N N . ILE A 1 126 ? 0.655 6.637 -7.354 1.00 98.75 126 ILE A N 1
ATOM 974 C CA . ILE A 1 126 ? 1.166 7.259 -6.134 1.00 98.75 126 ILE A CA 1
ATOM 975 C C . ILE A 1 126 ? 1.871 8.568 -6.503 1.00 98.75 126 ILE A C 1
ATOM 977 O O . ILE A 1 126 ? 2.857 8.578 -7.247 1.00 98.75 126 ILE A O 1
ATOM 981 N N . GLY A 1 127 ? 1.362 9.673 -5.963 1.00 98.75 127 GLY A N 1
ATOM 982 C CA . GLY A 1 127 ? 1.941 11.004 -6.080 1.00 98.75 127 GLY A CA 1
ATOM 983 C C . GLY A 1 127 ? 3.256 11.144 -5.312 1.00 98.75 127 GLY A C 1
ATOM 984 O O . GLY A 1 127 ? 4.002 10.185 -5.093 1.00 98.75 127 GLY A O 1
ATOM 985 N N . THR A 1 128 ? 3.592 12.365 -4.902 1.00 98.69 128 THR A N 1
ATOM 986 C CA . THR A 1 128 ? 4.849 12.596 -4.180 1.00 98.69 128 THR A CA 1
ATOM 987 C C . THR A 1 128 ? 4.834 12.007 -2.764 1.00 98.69 128 THR A C 1
ATOM 989 O O . THR A 1 128 ? 3.999 12.330 -1.918 1.00 98.69 128 THR A O 1
ATOM 992 N N . ILE A 1 129 ? 5.835 11.184 -2.469 1.00 98.81 129 ILE A N 1
ATOM 993 C CA . ILE A 1 129 ? 6.158 10.697 -1.130 1.00 98.81 129 ILE A CA 1
ATOM 994 C C . ILE A 1 129 ? 7.178 11.655 -0.517 1.00 98.81 129 ILE A C 1
ATOM 996 O O . ILE A 1 129 ? 8.238 11.908 -1.098 1.00 98.81 129 ILE A O 1
ATOM 1000 N N . THR A 1 130 ? 6.864 12.186 0.665 1.00 98.62 130 THR A N 1
ATOM 1001 C CA . THR A 1 130 ? 7.771 13.085 1.405 1.00 98.62 130 THR A CA 1
ATOM 1002 C C . THR A 1 130 ? 8.576 12.355 2.471 1.00 98.62 130 THR A C 1
ATOM 1004 O O . THR A 1 130 ? 9.725 12.716 2.715 1.00 98.62 130 THR A O 1
ATOM 1007 N N . SER A 1 131 ? 8.009 11.302 3.062 1.00 98.81 131 SER A N 1
ATOM 1008 C CA . SER A 1 131 ? 8.707 10.369 3.947 1.00 98.81 131 SER A CA 1
ATOM 1009 C C . SER A 1 131 ? 8.018 9.007 3.937 1.00 98.81 131 SER A C 1
ATOM 1011 O O . SER A 1 131 ? 6.789 8.929 3.889 1.00 98.81 131 SER A O 1
ATOM 1013 N N . MET A 1 132 ? 8.801 7.935 4.010 1.00 98.81 132 MET A N 1
ATOM 1014 C CA . MET A 1 132 ? 8.303 6.570 4.136 1.00 98.81 132 MET A CA 1
ATOM 1015 C C . MET A 1 132 ? 9.232 5.768 5.045 1.00 98.81 132 MET A C 1
ATOM 1017 O O . MET A 1 132 ? 10.378 5.504 4.688 1.00 98.81 132 MET A O 1
ATOM 1021 N N . GLY A 1 133 ? 8.742 5.421 6.233 1.00 98.81 133 GLY A N 1
ATOM 1022 C CA . GLY A 1 133 ? 9.483 4.655 7.229 1.00 98.81 133 GLY A CA 1
ATOM 1023 C C . GLY A 1 133 ? 9.761 3.213 6.803 1.00 98.81 133 GLY A C 1
ATOM 1024 O O . GLY A 1 133 ? 9.328 2.750 5.749 1.00 98.81 133 GLY A O 1
ATOM 1025 N N . ASN A 1 134 ? 10.489 2.491 7.651 1.00 98.81 134 ASN A N 1
ATOM 1026 C CA . ASN A 1 134 ? 10.816 1.085 7.425 1.00 98.81 134 ASN A CA 1
ATOM 1027 C C . ASN A 1 134 ? 9.554 0.211 7.359 1.00 98.81 134 ASN A C 1
ATOM 1029 O O . ASN A 1 134 ? 8.551 0.518 8.010 1.00 98.81 134 ASN A O 1
ATOM 1033 N N . ASN A 1 135 ? 9.618 -0.907 6.633 1.00 98.75 135 ASN A N 1
ATOM 1034 C CA . ASN A 1 135 ? 8.568 -1.936 6.603 1.00 98.75 135 ASN A CA 1
ATOM 1035 C C . ASN A 1 135 ? 7.183 -1.458 6.129 1.00 98.75 135 ASN A C 1
ATOM 1037 O O . ASN A 1 135 ? 6.167 -2.015 6.544 1.00 98.75 135 ASN A O 1
ATOM 1041 N N . VAL A 1 136 ? 7.110 -0.415 5.301 1.00 98.88 136 VAL A N 1
ATOM 1042 C CA . VAL A 1 136 ? 5.835 0.003 4.699 1.00 98.88 136 VAL A CA 1
ATOM 1043 C C . VAL A 1 136 ? 5.441 -0.975 3.591 1.00 98.88 136 VAL A C 1
ATOM 1045 O O . VAL A 1 136 ? 6.270 -1.334 2.752 1.00 98.88 136 VAL A O 1
ATOM 1048 N N . ILE A 1 137 ? 4.176 -1.400 3.593 1.00 98.88 137 ILE A N 1
ATOM 1049 C CA . ILE A 1 137 ? 3.642 -2.402 2.666 1.00 98.88 137 ILE A CA 1
ATOM 1050 C C . ILE A 1 137 ? 2.460 -1.824 1.895 1.00 98.88 137 ILE A C 1
ATOM 1052 O O . ILE A 1 137 ? 1.520 -1.290 2.485 1.00 98.88 137 ILE A O 1
ATOM 1056 N N . PHE A 1 138 ? 2.509 -1.974 0.575 1.00 98.81 138 PHE A N 1
ATOM 1057 C CA . PHE A 1 138 ? 1.401 -1.738 -0.338 1.00 98.81 138 PHE A CA 1
ATOM 1058 C C . PHE A 1 138 ? 1.093 -3.025 -1.089 1.00 98.81 138 PHE A C 1
ATOM 1060 O O . PHE A 1 138 ? 1.994 -3.641 -1.667 1.00 98.81 138 PHE A O 1
ATOM 1067 N N . HIS A 1 139 ? -0.180 -3.395 -1.086 1.00 98.19 139 HIS A N 1
ATOM 1068 C CA . HIS A 1 139 ? -0.709 -4.525 -1.836 1.00 98.19 139 HIS A CA 1
ATOM 1069 C C . HIS A 1 139 ? -2.189 -4.280 -2.158 1.00 98.19 139 HIS A C 1
ATOM 1071 O O . HIS A 1 139 ? -2.762 -3.282 -1.718 1.00 98.19 139 HIS A O 1
ATOM 1077 N N . ALA A 1 140 ? -2.820 -5.147 -2.933 1.00 97.06 140 ALA A N 1
ATOM 1078 C CA . ALA A 1 140 ? -4.230 -5.024 -3.261 1.00 97.06 140 ALA A CA 1
ATOM 1079 C C . ALA A 1 140 ? -4.802 -6.378 -3.672 1.00 97.06 140 ALA A C 1
ATOM 1081 O O . ALA A 1 140 ? -4.063 -7.214 -4.179 1.00 97.06 140 ALA A O 1
ATOM 1082 N N . LEU A 1 141 ? -6.102 -6.570 -3.432 1.00 94.44 141 LEU A N 1
ATOM 1083 C CA . LEU A 1 141 ? -6.833 -7.709 -3.989 1.00 94.44 141 LEU A CA 1
ATOM 1084 C C . LEU A 1 141 ? -6.967 -7.555 -5.511 1.00 94.44 141 LEU A C 1
ATOM 1086 O O . LEU A 1 141 ? -6.918 -6.424 -6.009 1.00 94.44 141 LEU A O 1
ATOM 1090 N N . GLU A 1 142 ? -7.177 -8.668 -6.207 1.00 91.94 142 GLU A N 1
ATOM 1091 C CA . GLU A 1 142 ? -7.453 -8.739 -7.650 1.00 91.94 142 GLU A CA 1
ATOM 1092 C C . GLU A 1 142 ? -8.395 -7.628 -8.146 1.00 91.94 142 GLU A C 1
ATOM 1094 O O . GLU A 1 142 ? -9.394 -7.306 -7.504 1.00 91.94 142 GLU A O 1
ATOM 1099 N N . GLU A 1 143 ? -8.048 -7.022 -9.288 1.00 87.94 143 GLU A N 1
ATOM 1100 C CA . GLU A 1 143 ? -8.799 -5.933 -9.938 1.00 87.94 143 GLU A CA 1
ATOM 1101 C C . GLU A 1 143 ? -9.017 -4.676 -9.071 1.00 87.94 143 GLU A C 1
ATOM 1103 O O . GLU A 1 143 ? -9.852 -3.828 -9.400 1.00 87.94 143 GLU A O 1
ATOM 1108 N N . THR A 1 144 ? -8.289 -4.513 -7.958 1.00 93.38 144 THR A N 1
ATOM 1109 C CA . THR A 1 144 ? -8.501 -3.374 -7.050 1.00 93.38 144 THR A CA 1
ATOM 1110 C C . THR A 1 144 ? -7.346 -2.361 -7.106 1.00 93.38 144 THR A C 1
ATOM 1112 O O . THR A 1 144 ? -6.211 -2.679 -6.744 1.00 93.38 144 THR A O 1
ATOM 1115 N N . PRO A 1 145 ? -7.602 -1.106 -7.525 1.00 94.50 145 PRO A N 1
ATOM 1116 C CA . PRO A 1 145 ? -6.561 -0.090 -7.608 1.00 94.50 145 PRO A CA 1
ATOM 1117 C C . PRO A 1 145 ? -6.259 0.580 -6.260 1.00 94.50 145 PRO A C 1
ATOM 1119 O O . PRO A 1 145 ? -7.092 0.650 -5.346 1.00 94.50 145 PRO A O 1
ATOM 1122 N N . VAL A 1 146 ? -5.064 1.170 -6.168 1.00 98.12 146 VAL A N 1
ATOM 1123 C CA . VAL A 1 146 ? -4.671 2.078 -5.078 1.00 98.12 146 VAL A CA 1
ATOM 1124 C C . VAL A 1 146 ? -4.282 3.428 -5.664 1.00 98.12 146 VAL A C 1
ATOM 1126 O O . VAL A 1 146 ? -3.464 3.513 -6.581 1.00 98.12 146 VAL A O 1
ATOM 1129 N N . VAL A 1 147 ? -4.839 4.498 -5.104 1.00 98.50 147 VAL A N 1
ATOM 1130 C CA . VAL A 1 147 ? -4.517 5.875 -5.482 1.00 98.50 147 VAL A CA 1
ATOM 1131 C C . VAL A 1 147 ? -4.017 6.621 -4.255 1.00 98.50 147 VAL A C 1
ATOM 1133 O O . VAL A 1 147 ? -4.700 6.688 -3.239 1.00 98.50 147 VAL A O 1
ATOM 1136 N N . ALA A 1 148 ? -2.834 7.210 -4.343 1.00 98.75 148 ALA A N 1
ATOM 1137 C CA . ALA A 1 148 ? -2.302 8.099 -3.324 1.00 98.75 148 ALA A CA 1
ATOM 1138 C C . ALA A 1 148 ? -1.900 9.427 -3.965 1.00 98.75 148 ALA A C 1
ATOM 1140 O O . ALA A 1 148 ? -1.241 9.448 -5.002 1.00 98.75 148 ALA A O 1
ATOM 1141 N N . GLY A 1 149 ? -2.311 10.531 -3.351 1.00 98.69 149 GLY A N 1
ATOM 1142 C CA . GLY A 1 149 ? -2.023 11.884 -3.799 1.00 98.69 149 GLY A CA 1
ATOM 1143 C C . GLY A 1 149 ? -0.588 12.310 -3.505 1.00 98.69 149 GLY A C 1
ATOM 1144 O O . GLY A 1 149 ? 0.339 11.504 -3.402 1.00 98.69 149 GLY A O 1
ATOM 1145 N N . ASN A 1 150 ? -0.405 13.613 -3.366 1.00 98.88 150 ASN A N 1
ATOM 1146 C CA . ASN A 1 150 ? 0.880 14.256 -3.153 1.00 98.88 150 ASN A CA 1
ATOM 1147 C C . ASN A 1 150 ? 1.165 14.520 -1.677 1.00 98.88 150 ASN A C 1
ATOM 1149 O O . ASN A 1 150 ? 0.269 14.677 -0.851 1.00 98.88 150 ASN A O 1
ATOM 1153 N N . ASN A 1 151 ? 2.445 14.665 -1.364 1.00 98.75 151 ASN A N 1
ATOM 1154 C CA . ASN A 1 151 ? 2.974 15.016 -0.053 1.00 98.75 151 ASN A CA 1
ATOM 1155 C C . ASN A 1 151 ? 2.574 14.036 1.053 1.00 98.75 151 ASN A C 1
ATOM 1157 O O . ASN A 1 151 ? 2.355 14.436 2.197 1.00 98.75 151 ASN A O 1
ATOM 1161 N N . ILE A 1 152 ? 2.493 12.749 0.716 1.00 98.75 152 ILE A N 1
ATOM 1162 C CA . ILE A 1 152 ? 2.093 11.724 1.677 1.00 98.75 152 ILE A CA 1
ATOM 1163 C C . ILE A 1 152 ? 3.272 11.377 2.583 1.00 98.75 152 ILE A C 1
ATOM 1165 O O . ILE A 1 152 ? 4.436 11.354 2.149 1.00 98.75 152 ILE A O 1
ATOM 1169 N N . ARG A 1 153 ? 2.962 11.121 3.854 1.00 98.88 153 ARG A N 1
ATOM 1170 C CA . ARG A 1 153 ? 3.904 10.648 4.869 1.00 98.88 153 ARG A CA 1
ATOM 1171 C C . ARG A 1 153 ? 3.450 9.304 5.406 1.00 98.88 153 ARG A C 1
ATOM 1173 O O . ARG A 1 153 ? 2.316 9.164 5.861 1.00 98.88 153 ARG A O 1
ATOM 1180 N N . TYR A 1 154 ? 4.370 8.354 5.412 1.00 98.88 154 TYR A N 1
ATOM 1181 C CA . TYR A 1 154 ? 4.194 7.052 6.034 1.00 98.88 154 TYR A CA 1
ATOM 1182 C C . TYR A 1 154 ? 5.257 6.902 7.115 1.00 98.88 154 TYR A C 1
ATOM 1184 O O . TYR A 1 154 ? 6.452 6.970 6.824 1.00 98.88 154 TYR A O 1
ATOM 1192 N N . ASP A 1 155 ? 4.839 6.708 8.357 1.00 98.88 155 ASP A N 1
ATOM 1193 C CA . ASP A 1 155 ? 5.744 6.241 9.404 1.00 98.88 155 ASP A CA 1
ATOM 1194 C C . ASP A 1 155 ? 6.063 4.746 9.187 1.00 98.88 155 ASP A C 1
ATOM 1196 O O . ASP A 1 155 ? 5.637 4.115 8.219 1.00 98.88 155 ASP A O 1
ATOM 1200 N N . GLU A 1 156 ? 6.830 4.151 10.096 1.00 98.75 156 GLU A N 1
ATOM 1201 C CA . GLU A 1 156 ? 7.214 2.742 10.010 1.00 98.75 156 GLU A CA 1
ATOM 1202 C C . GLU A 1 156 ? 6.017 1.782 10.110 1.00 98.75 156 GLU A C 1
ATOM 1204 O O . GLU A 1 156 ? 5.074 2.007 10.881 1.00 98.75 156 GLU A O 1
ATOM 1209 N N . ARG A 1 157 ? 6.103 0.656 9.393 1.00 98.75 157 ARG A N 1
ATOM 1210 C CA . ARG A 1 157 ? 5.161 -0.478 9.446 1.00 98.75 157 ARG A CA 1
ATOM 1211 C C . ARG A 1 157 ? 3.723 -0.128 9.060 1.00 98.75 157 ARG A C 1
ATOM 1213 O O . ARG A 1 157 ? 2.789 -0.782 9.517 1.00 98.75 157 ARG A O 1
ATOM 1220 N N . VAL A 1 158 ? 3.531 0.917 8.259 1.00 98.88 158 VAL A N 1
ATOM 1221 C CA . VAL A 1 158 ? 2.219 1.239 7.689 1.00 98.88 158 VAL A CA 1
ATOM 1222 C C . VAL A 1 158 ? 1.844 0.211 6.623 1.00 98.88 158 VAL A C 1
ATOM 1224 O O . VAL A 1 158 ? 2.684 -0.185 5.816 1.00 98.88 158 VAL A O 1
ATOM 1227 N N . ILE A 1 159 ? 0.571 -0.180 6.599 1.00 98.88 159 ILE A N 1
ATOM 1228 C CA . ILE A 1 159 ? 0.004 -1.056 5.573 1.00 98.88 159 ILE A CA 1
ATOM 1229 C C . ILE A 1 159 ? -1.092 -0.297 4.830 1.00 98.88 159 ILE A C 1
ATOM 1231 O O . ILE A 1 159 ? -2.035 0.203 5.445 1.00 98.88 159 ILE A O 1
ATOM 1235 N N . VAL A 1 160 ? -0.985 -0.244 3.506 1.00 98.81 160 VAL A N 1
ATOM 1236 C CA . VAL A 1 160 ? -2.035 0.254 2.613 1.00 98.81 160 VAL A CA 1
ATOM 1237 C C . VAL A 1 160 ? -2.455 -0.889 1.705 1.00 98.81 160 VAL A C 1
ATOM 1239 O O . VAL A 1 160 ? -1.624 -1.468 1.009 1.00 98.81 160 VAL A O 1
ATOM 1242 N N . HIS A 1 161 ? -3.739 -1.233 1.728 1.00 97.94 161 HIS A N 1
ATOM 1243 C CA . HIS A 1 161 ? -4.257 -2.363 0.973 1.00 97.94 161 HIS A CA 1
ATOM 1244 C C . HIS A 1 161 ? -5.492 -1.981 0.138 1.00 97.94 161 HIS A C 1
ATOM 1246 O O . HIS A 1 161 ? -6.472 -1.425 0.654 1.00 97.94 161 HIS A O 1
ATOM 1252 N N . GLY A 1 162 ? -5.449 -2.263 -1.167 1.00 95.25 162 GLY A N 1
ATOM 1253 C CA . GLY A 1 162 ? -6.604 -2.208 -2.076 1.00 95.25 162 GLY A CA 1
ATOM 1254 C C . GLY A 1 162 ? -7.576 -3.358 -1.806 1.00 95.25 162 GLY A C 1
ATOM 1255 O O . GLY A 1 162 ? -7.161 -4.430 -1.385 1.00 95.25 162 GLY A O 1
ATOM 1256 N N . GLY A 1 163 ? -8.879 -3.167 -1.973 1.00 89.44 163 GLY A N 1
ATOM 1257 C CA . GLY A 1 163 ? -9.825 -4.267 -1.732 1.00 89.44 163 GLY A CA 1
ATOM 1258 C C . GLY A 1 163 ? -11.239 -4.009 -2.213 1.00 89.44 163 GLY A C 1
ATOM 1259 O O . GLY A 1 163 ? -12.184 -4.548 -1.640 1.00 89.44 163 GLY A O 1
ATOM 1260 N N . GLY A 1 164 ? -11.379 -3.118 -3.193 1.00 82.00 164 GLY A N 1
ATOM 1261 C CA . GLY A 1 164 ? -12.654 -2.794 -3.806 1.00 82.00 164 GLY A CA 1
ATOM 1262 C C . GLY A 1 164 ? -13.572 -2.056 -2.852 1.00 82.00 164 GLY A C 1
ATOM 1263 O O . GLY A 1 164 ? -14.515 -2.622 -2.291 1.00 82.00 164 GLY A O 1
ATOM 1264 N N . ARG A 1 165 ? -13.255 -0.780 -2.624 1.00 85.06 165 ARG A N 1
ATOM 1265 C CA . ARG A 1 165 ? -14.015 0.114 -1.752 1.00 85.06 165 ARG A CA 1
ATOM 1266 C C . ARG A 1 165 ? -15.457 0.182 -2.222 1.00 85.06 165 ARG A C 1
ATOM 1268 O O . ARG A 1 165 ? -15.733 0.262 -3.410 1.00 85.06 165 ARG A O 1
ATOM 1275 N N . ARG A 1 166 ? -16.380 0.103 -1.261 1.00 85.50 166 ARG A N 1
ATOM 1276 C CA . ARG A 1 166 ? -17.812 0.301 -1.500 1.00 85.50 166 ARG A CA 1
ATOM 1277 C C . ARG A 1 166 ? -18.231 1.475 -0.634 1.00 85.50 166 ARG A C 1
ATOM 1279 O O . ARG A 1 166 ? -18.422 1.281 0.572 1.00 85.50 166 ARG A O 1
ATOM 1286 N N . PRO A 1 167 ? -18.251 2.690 -1.197 1.00 78.56 167 PRO A N 1
ATOM 1287 C CA . PRO A 1 167 ? -18.573 3.878 -0.429 1.00 78.56 167 PRO A CA 1
ATOM 1288 C C . PRO A 1 167 ? -19.990 3.755 0.132 1.00 78.56 167 PRO A C 1
ATOM 1290 O O . PRO A 1 167 ? -20.921 3.377 -0.579 1.00 78.56 167 PRO A O 1
ATOM 1293 N N . LEU A 1 168 ? -20.161 4.076 1.412 1.00 72.38 168 LEU A N 1
ATOM 1294 C CA . LEU A 1 168 ? -21.465 3.960 2.072 1.00 72.38 168 LEU A CA 1
ATOM 1295 C C . LEU A 1 168 ? -22.436 5.083 1.678 1.00 72.38 168 LEU A C 1
ATOM 1297 O O . LEU A 1 168 ? -23.641 4.928 1.842 1.00 72.38 168 LEU A O 1
ATOM 1301 N N . GLU A 1 169 ? -21.922 6.185 1.129 1.00 71.81 169 GLU A N 1
ATOM 1302 C CA . GLU A 1 169 ? -22.701 7.353 0.690 1.00 71.81 169 GLU A CA 1
ATOM 1303 C C . GLU A 1 169 ? -22.898 7.402 -0.842 1.00 71.81 169 GLU A C 1
ATOM 1305 O O . GLU A 1 169 ? -23.176 8.457 -1.408 1.00 71.81 169 GLU A O 1
ATOM 1310 N N . GLY A 1 170 ? -22.785 6.252 -1.519 1.00 64.88 170 GLY A N 1
ATOM 1311 C CA . GLY A 1 170 ? -22.954 6.114 -2.971 1.00 64.88 170 GLY A CA 1
ATOM 1312 C C . GLY A 1 170 ? -21.632 6.045 -3.748 1.00 64.88 170 GLY A C 1
ATOM 1313 O O . GLY A 1 170 ? -20.619 6.609 -3.346 1.00 64.88 170 GLY A O 1
ATOM 1314 N N . GLY A 1 171 ? -21.637 5.321 -4.868 1.00 66.94 171 GLY A N 1
ATOM 1315 C CA . GLY A 1 171 ? -20.460 5.044 -5.700 1.00 66.94 171 GLY A CA 1
ATOM 1316 C C . GLY A 1 171 ? -20.563 3.678 -6.379 1.00 66.94 171 GLY A C 1
ATOM 1317 O O . GLY A 1 171 ? -21.582 2.998 -6.231 1.00 66.94 171 GLY A O 1
ATOM 1318 N N . GLY A 1 172 ? -19.533 3.292 -7.132 1.00 68.69 172 GLY A N 1
ATOM 1319 C CA . GLY A 1 172 ? -19.448 1.956 -7.712 1.00 68.69 172 GLY A CA 1
ATOM 1320 C C . GLY A 1 172 ? -19.105 0.888 -6.675 1.00 68.69 172 GLY A C 1
ATOM 1321 O O . GLY A 1 172 ? -18.571 1.169 -5.597 1.00 68.69 172 GLY A O 1
ATOM 1322 N N . ASP A 1 173 ? -19.378 -0.364 -7.029 1.00 75.75 173 ASP A N 1
ATOM 1323 C CA . ASP A 1 173 ? -18.645 -1.473 -6.436 1.00 75.75 173 ASP A CA 1
ATOM 1324 C C . ASP A 1 173 ? -17.204 -1.442 -6.970 1.00 75.75 173 ASP A C 1
ATOM 1326 O O . ASP A 1 173 ? -16.976 -1.117 -8.133 1.00 75.75 173 ASP A O 1
ATOM 1330 N N . ASN A 1 174 ? -16.237 -1.797 -6.123 1.00 83.62 174 ASN A N 1
ATOM 1331 C CA . ASN A 1 174 ? -14.818 -1.898 -6.481 1.00 83.62 174 ASN A CA 1
ATOM 1332 C C . ASN A 1 174 ? -14.053 -0.563 -6.681 1.00 83.62 174 ASN A C 1
ATOM 1334 O O . ASN A 1 174 ? -13.113 -0.475 -7.467 1.00 83.62 174 ASN A O 1
ATOM 1338 N N . GLU A 1 175 ? -14.401 0.487 -5.933 1.00 90.25 175 GLU A N 1
ATOM 1339 C CA . GLU A 1 175 ? -13.655 1.756 -5.941 1.00 90.25 175 GLU A CA 1
ATOM 1340 C C . GLU A 1 175 ? -12.221 1.593 -5.378 1.00 90.25 175 GLU A C 1
ATOM 1342 O O . GLU A 1 175 ? -11.972 0.726 -4.530 1.00 90.25 175 GLU A O 1
ATOM 1347 N N . PRO A 1 176 ? -11.255 2.449 -5.760 1.00 93.81 176 PRO A N 1
ATOM 1348 C CA . PRO A 1 176 ? -9.904 2.394 -5.208 1.00 93.81 176 PRO A CA 1
ATOM 1349 C C . PRO A 1 176 ? -9.867 2.632 -3.694 1.00 93.81 176 PRO A C 1
ATOM 1351 O O . PRO A 1 176 ? -10.675 3.382 -3.129 1.00 93.81 176 PRO A O 1
ATOM 1354 N N . THR A 1 177 ? -8.836 2.081 -3.048 1.00 97.31 177 THR A N 1
ATOM 1355 C CA . THR A 1 177 ? -8.322 2.662 -1.798 1.00 97.31 177 THR A CA 1
ATOM 1356 C C . THR A 1 177 ? -7.641 3.982 -2.147 1.00 97.31 177 THR A C 1
ATOM 1358 O O . THR A 1 177 ? -6.740 4.006 -2.986 1.00 97.31 177 THR A O 1
ATOM 1361 N N . ILE A 1 178 ? -8.069 5.077 -1.517 1.00 98.00 178 ILE A N 1
ATOM 1362 C CA . ILE A 1 178 ? -7.626 6.437 -1.844 1.00 98.00 178 ILE A CA 1
ATOM 1363 C C . ILE A 1 178 ? -6.958 7.074 -0.627 1.00 98.00 178 ILE A C 1
ATOM 1365 O O . ILE A 1 178 ? -7.558 7.148 0.442 1.00 98.00 178 ILE A O 1
ATOM 1369 N N . LEU A 1 179 ? -5.759 7.617 -0.806 1.00 98.81 179 LEU A N 1
ATOM 1370 C CA . LEU A 1 179 ? -5.147 8.589 0.097 1.00 98.81 179 LEU A CA 1
ATOM 1371 C C . LEU A 1 179 ? -5.087 9.928 -0.642 1.00 98.81 179 LEU A C 1
ATOM 1373 O O . LEU A 1 179 ? -4.403 10.033 -1.652 1.00 98.81 179 LEU A O 1
ATOM 1377 N N . GLU A 1 180 ? -5.806 10.949 -0.191 1.00 98.88 180 GLU A N 1
ATOM 1378 C CA . GLU A 1 180 ? -5.721 12.284 -0.799 1.00 98.88 180 GLU A CA 1
ATOM 1379 C C . GLU A 1 180 ? -4.432 13.022 -0.376 1.00 98.88 180 GLU A C 1
ATOM 1381 O O . GLU A 1 180 ? -3.631 12.526 0.415 1.00 98.88 180 GLU A O 1
ATOM 1386 N N . ASP A 1 181 ? -4.216 14.226 -0.908 1.00 98.88 181 ASP A N 1
ATOM 1387 C CA . ASP A 1 181 ? -3.002 15.007 -0.659 1.00 98.88 181 ASP A CA 1
ATOM 1388 C C . ASP A 1 181 ? -2.762 15.319 0.829 1.00 98.88 181 ASP A C 1
ATOM 1390 O O . ASP A 1 181 ? -3.684 15.633 1.586 1.00 98.88 181 ASP A O 1
ATOM 1394 N N . ASN A 1 182 ? -1.489 15.376 1.221 1.00 98.88 182 ASN A N 1
ATOM 1395 C CA . ASN A 1 182 ? -1.007 15.760 2.553 1.00 98.88 182 ASN A CA 1
ATOM 1396 C C . ASN A 1 182 ? -1.462 14.828 3.693 1.00 98.88 182 ASN A C 1
ATOM 1398 O O . ASN A 1 182 ? -1.491 15.244 4.851 1.00 98.88 182 ASN A O 1
ATOM 1402 N N . VAL A 1 183 ? -1.824 13.582 3.386 1.00 98.94 183 VAL A N 1
ATOM 1403 C CA . VAL A 1 183 ? -2.150 12.571 4.400 1.00 98.94 183 VAL A CA 1
ATOM 1404 C C . VAL A 1 183 ? -0.897 12.119 5.156 1.00 98.94 183 VAL A C 1
ATOM 1406 O O . VAL A 1 183 ? 0.182 11.955 4.577 1.00 98.94 183 VAL A O 1
ATOM 1409 N N . TRP A 1 184 ? -1.051 11.866 6.458 1.00 98.88 184 TRP A N 1
ATOM 1410 C CA . TRP A 1 184 ? -0.020 11.253 7.296 1.00 98.88 184 TRP A CA 1
ATOM 1411 C C . TRP A 1 184 ? -0.540 9.984 7.971 1.00 98.88 184 TRP A C 1
ATOM 1413 O O . TRP A 1 184 ? -1.416 10.029 8.836 1.00 98.88 184 TRP A O 1
ATOM 1423 N N . LEU A 1 185 ? 0.028 8.841 7.598 1.00 98.94 185 LEU A N 1
ATOM 1424 C CA . LEU A 1 185 ? -0.227 7.559 8.246 1.00 98.94 185 LEU A CA 1
ATOM 1425 C C . LEU A 1 185 ? 0.860 7.308 9.296 1.00 98.94 185 LEU A C 1
ATOM 1427 O O . LEU A 1 185 ? 2.035 7.164 8.949 1.00 98.94 185 LEU A O 1
ATOM 1431 N N . ARG A 1 186 ? 0.486 7.291 10.579 1.00 98.88 186 ARG A N 1
ATOM 1432 C CA . ARG A 1 186 ? 1.438 7.094 11.683 1.00 98.88 186 ARG A CA 1
ATOM 1433 C C . ARG A 1 186 ? 1.762 5.617 11.896 1.00 98.88 186 ARG A C 1
ATOM 1435 O O . ARG A 1 186 ? 1.133 4.734 11.319 1.00 98.88 186 ARG A O 1
ATOM 1442 N N . SER A 1 187 ? 2.772 5.349 12.726 1.00 98.75 187 SER A N 1
ATOM 1443 C CA . SER A 1 187 ? 3.397 4.023 12.810 1.00 98.75 187 SER A CA 1
ATOM 1444 C C . SER A 1 187 ? 2.383 2.903 13.046 1.00 98.75 187 SER A C 1
ATOM 1446 O O . SER A 1 187 ? 1.543 3.005 13.944 1.00 98.75 187 SER A O 1
ATOM 1448 N N . GLN A 1 188 ? 2.505 1.812 12.287 1.00 98.31 188 GLN A N 1
ATOM 1449 C CA . GLN A 1 188 ? 1.623 0.638 12.363 1.00 98.31 188 GLN A CA 1
ATOM 1450 C C . GLN A 1 188 ? 0.145 0.915 12.032 1.00 98.31 188 GLN A C 1
ATOM 1452 O O . GLN A 1 188 ? -0.720 0.133 12.425 1.00 98.31 188 GLN A O 1
ATOM 1457 N N . ALA A 1 189 ? -0.167 2.027 11.362 1.00 98.62 189 ALA A N 1
ATOM 1458 C CA . ALA A 1 189 ? -1.507 2.253 10.839 1.00 98.62 189 ALA A CA 1
ATOM 1459 C C . ALA A 1 189 ? -1.809 1.301 9.672 1.00 98.62 189 ALA A C 1
ATOM 1461 O O . ALA A 1 189 ? -0.938 1.009 8.849 1.00 98.62 189 ALA A O 1
ATOM 1462 N N . VAL A 1 190 ? -3.062 0.859 9.583 1.00 98.50 190 VAL A N 1
ATOM 1463 C CA . VAL A 1 190 ? -3.572 0.027 8.490 1.00 98.50 190 VAL A CA 1
ATOM 1464 C C . VAL A 1 190 ? -4.699 0.771 7.790 1.00 98.50 190 VAL A C 1
ATOM 1466 O O . VAL A 1 190 ? -5.656 1.199 8.434 1.00 98.50 190 VAL A O 1
ATOM 1469 N N . VAL A 1 191 ? -4.606 0.903 6.472 1.00 98.62 191 VAL A N 1
ATOM 1470 C CA . VAL A 1 191 ? -5.678 1.423 5.621 1.00 98.62 191 VAL A CA 1
ATOM 1471 C C . VAL A 1 191 ? -6.059 0.333 4.636 1.00 98.62 191 VAL A C 1
ATOM 1473 O O . VAL A 1 191 ? -5.255 -0.051 3.791 1.00 98.62 191 VAL A O 1
ATOM 1476 N N . PHE A 1 192 ? -7.287 -0.156 4.733 1.00 97.44 192 PHE A N 1
ATOM 1477 C CA . PHE A 1 192 ? -7.822 -1.165 3.831 1.00 97.44 192 PHE A CA 1
ATOM 1478 C C . PHE A 1 192 ? -9.134 -0.677 3.240 1.00 97.44 192 PHE A C 1
ATOM 1480 O O . PHE A 1 192 ? -10.049 -0.294 3.978 1.00 97.44 192 PHE A O 1
ATOM 1487 N N . ARG A 1 193 ? -9.237 -0.710 1.908 1.00 95.00 193 ARG A N 1
ATOM 1488 C CA . ARG A 1 193 ? -10.500 -0.476 1.200 1.00 95.00 193 ARG A CA 1
ATOM 1489 C C . ARG A 1 193 ? -11.149 0.865 1.604 1.00 95.00 193 ARG A C 1
ATOM 1491 O O . ARG A 1 193 ? -12.332 0.936 1.883 1.00 95.00 193 ARG A O 1
ATOM 1498 N N . SER A 1 194 ? -10.373 1.932 1.749 1.00 97.06 194 SER A N 1
ATOM 1499 C CA . SER A 1 194 ? -10.828 3.157 2.434 1.00 97.06 194 SER A CA 1
ATOM 1500 C C . SER A 1 194 ? -10.425 4.415 1.681 1.00 97.06 194 SER A C 1
ATOM 1502 O O . SER A 1 194 ? -9.470 4.388 0.903 1.00 97.06 194 SER A O 1
ATOM 1504 N N . LYS A 1 195 ? -11.136 5.519 1.925 1.00 97.50 195 LYS A N 1
ATOM 1505 C CA . LYS A 1 195 ? -10.731 6.853 1.478 1.00 97.50 195 LYS A CA 1
ATOM 1506 C C . LYS A 1 195 ? -10.226 7.651 2.673 1.00 97.50 195 LYS A C 1
ATOM 1508 O O . LYS A 1 195 ? -10.957 7.860 3.633 1.00 97.50 195 LYS A O 1
ATOM 1513 N N . ILE A 1 196 ? -8.997 8.143 2.600 1.00 98.69 196 ILE A N 1
ATOM 1514 C CA . ILE A 1 196 ? -8.412 9.032 3.600 1.00 98.69 196 ILE A CA 1
ATOM 1515 C C . ILE A 1 196 ? -8.344 10.438 3.012 1.00 98.69 196 ILE A C 1
ATOM 1517 O O . ILE A 1 196 ? -7.589 10.687 2.072 1.00 98.69 196 ILE A O 1
ATOM 1521 N N . GLY A 1 197 ? -9.178 11.338 3.532 1.00 98.62 197 GLY A N 1
ATOM 1522 C CA . GLY A 1 197 ? -9.317 12.699 3.030 1.00 98.62 197 GLY A CA 1
ATOM 1523 C C . GLY A 1 197 ? -8.064 13.554 3.210 1.00 98.62 197 GLY A C 1
ATOM 1524 O O . GLY A 1 197 ? -7.230 13.318 4.085 1.00 98.62 197 GLY A O 1
ATOM 1525 N N . ARG A 1 198 ? -7.955 14.591 2.381 1.00 98.81 198 ARG A N 1
ATOM 1526 C CA . ARG A 1 198 ? -6.808 15.501 2.303 1.00 98.81 198 ARG A CA 1
ATOM 1527 C C . ARG A 1 198 ? -6.411 16.012 3.683 1.00 98.81 198 ARG A C 1
ATOM 1529 O O . ARG A 1 198 ? -7.260 16.482 4.436 1.00 98.81 198 ARG A O 1
ATOM 1536 N N . GLY A 1 199 ? -5.120 15.987 3.994 1.00 98.75 199 GLY A N 1
ATOM 1537 C CA . GLY A 1 199 ? -4.588 16.504 5.256 1.00 98.75 199 GLY A CA 1
ATOM 1538 C C . GLY A 1 199 ? -4.976 15.698 6.499 1.00 98.75 199 GLY A C 1
ATOM 1539 O O . GLY A 1 199 ? -4.699 16.151 7.607 1.00 98.75 199 GLY A O 1
ATOM 1540 N N . ALA A 1 200 ? -5.641 14.547 6.352 1.00 98.88 200 ALA A N 1
ATOM 1541 C CA . ALA A 1 200 ? -5.987 13.707 7.488 1.00 98.88 200 ALA A CA 1
ATOM 1542 C C . ALA A 1 200 ? -4.752 13.004 8.071 1.00 98.88 200 ALA A C 1
ATOM 1544 O O . ALA A 1 200 ? -3.779 12.697 7.373 1.00 98.88 200 ALA A O 1
ATOM 1545 N N . VAL A 1 201 ? -4.820 12.713 9.368 1.00 98.88 201 VAL A N 1
ATOM 1546 C CA . VAL A 1 201 ? -3.790 11.986 10.112 1.00 98.88 201 VAL A CA 1
ATOM 1547 C C . VAL A 1 201 ? -4.403 10.721 10.689 1.00 98.88 201 VAL A C 1
ATOM 1549 O O . VAL A 1 201 ? -5.376 10.791 11.440 1.00 98.88 201 VAL A O 1
ATOM 1552 N N . ILE A 1 202 ? -3.822 9.564 10.379 1.00 98.88 202 ILE A N 1
ATOM 1553 C CA . ILE A 1 202 ? -4.233 8.288 10.968 1.00 98.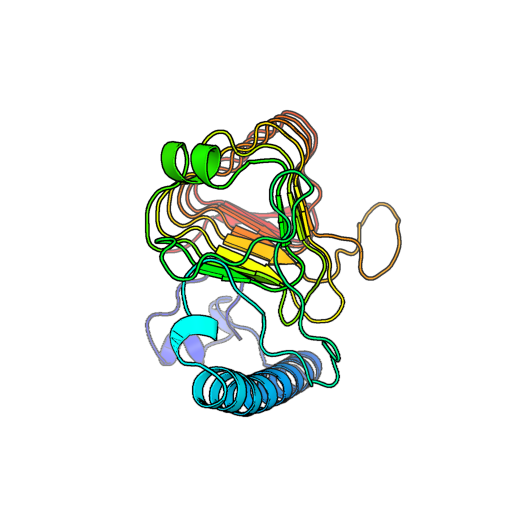88 202 ILE A CA 1
ATOM 1554 C C . ILE A 1 202 ? -3.296 7.950 12.122 1.00 98.88 202 ILE A C 1
ATOM 1556 O O . ILE A 1 202 ? -2.083 7.856 11.933 1.00 98.88 202 ILE A O 1
ATOM 1560 N N . GLY A 1 203 ? -3.866 7.807 13.320 1.00 98.62 203 GLY A N 1
ATOM 1561 C CA . GLY A 1 203 ? -3.142 7.514 14.552 1.00 98.62 203 GLY A CA 1
ATOM 1562 C C . GLY A 1 203 ? -2.325 6.223 14.507 1.00 98.62 203 GLY A C 1
ATOM 1563 O O . GLY A 1 203 ? -2.548 5.325 13.692 1.00 98.62 203 GLY A O 1
ATOM 1564 N N . ARG A 1 204 ? -1.350 6.128 15.413 1.00 98.50 204 ARG A N 1
ATOM 1565 C CA . ARG A 1 204 ? -0.482 4.956 15.552 1.00 98.50 204 ARG A CA 1
ATOM 1566 C C . ARG A 1 204 ? -1.314 3.737 15.898 1.00 98.50 204 ARG A C 1
ATOM 1568 O O . ARG A 1 204 ? -2.177 3.823 16.772 1.00 98.50 204 ARG A O 1
ATOM 1575 N N . LYS A 1 205 ? -0.976 2.589 15.310 1.00 97.25 205 LYS A N 1
ATOM 1576 C CA . LYS A 1 205 ? -1.647 1.308 15.585 1.00 97.25 205 LYS A CA 1
ATOM 1577 C C . LYS A 1 205 ? -3.164 1.365 15.356 1.00 97.25 205 LYS A C 1
ATOM 1579 O O . LYS A 1 205 ? -3.888 0.625 16.012 1.00 97.25 205 LYS A O 1
ATOM 1584 N N . SER A 1 206 ? -3.647 2.258 14.495 1.00 98.00 206 SER A N 1
ATOM 1585 C CA . SER A 1 206 ? -5.069 2.368 14.161 1.00 98.00 206 SER A CA 1
ATOM 1586 C C . SER A 1 206 ? -5.363 1.661 12.842 1.00 98.00 206 SER A C 1
ATOM 1588 O O . SER A 1 206 ? -4.508 1.613 11.960 1.00 98.00 206 SER A O 1
ATOM 1590 N N . ALA A 1 207 ? -6.569 1.119 12.697 1.00 97.75 207 ALA A N 1
ATOM 1591 C CA . ALA A 1 207 ? -6.987 0.429 11.482 1.00 97.75 207 ALA A CA 1
ATOM 1592 C C . ALA A 1 207 ? -8.254 1.065 10.905 1.00 97.75 207 ALA A C 1
ATOM 1594 O O . ALA A 1 207 ? -9.249 1.230 11.608 1.00 97.75 207 ALA A O 1
ATOM 1595 N N . ILE A 1 208 ? -8.209 1.423 9.625 1.00 97.88 208 ILE A N 1
ATOM 1596 C CA . ILE A 1 208 ? -9.304 2.053 8.890 1.00 97.88 208 ILE A CA 1
ATOM 1597 C C . ILE A 1 208 ? -9.738 1.092 7.790 1.00 97.88 208 ILE A C 1
ATOM 1599 O O . ILE A 1 208 ? -8.967 0.811 6.869 1.00 97.88 208 ILE A O 1
ATOM 1603 N N . MET A 1 209 ? -10.947 0.553 7.916 1.00 95.69 209 MET A N 1
ATOM 1604 C CA . MET A 1 209 ? -11.468 -0.492 7.037 1.00 95.69 209 MET A CA 1
ATOM 1605 C C . MET A 1 209 ? -12.815 -0.071 6.456 1.00 95.69 209 MET A C 1
ATOM 1607 O O . MET A 1 209 ? -13.737 0.259 7.204 1.00 95.69 209 MET A O 1
ATOM 1611 N N . ASN A 1 210 ? -12.938 -0.080 5.127 1.00 94.31 210 ASN A N 1
ATOM 1612 C CA . ASN A 1 210 ? -14.154 0.342 4.422 1.00 94.31 210 ASN A CA 1
ATOM 1613 C C . ASN A 1 210 ? -14.747 1.652 4.972 1.00 94.31 210 ASN A C 1
ATOM 1615 O O . ASN A 1 210 ? -15.932 1.721 5.288 1.00 94.31 210 ASN A O 1
ATOM 1619 N N . THR A 1 211 ? -13.888 2.650 5.187 1.00 95.19 211 THR A N 1
ATOM 1620 C CA . THR A 1 211 ? -14.254 3.911 5.836 1.00 95.19 211 THR A CA 1
ATOM 1621 C C . THR A 1 211 ? -13.757 5.106 5.028 1.00 95.19 211 THR A C 1
ATOM 1623 O O . THR A 1 211 ? -12.614 5.124 4.567 1.00 95.19 211 THR A O 1
ATOM 1626 N N . ASP A 1 212 ? -14.604 6.121 4.905 1.00 95.44 212 ASP A N 1
ATOM 1627 C CA . ASP A 1 212 ? -14.291 7.403 4.289 1.00 95.44 212 ASP A CA 1
ATOM 1628 C C . ASP A 1 212 ? -14.008 8.431 5.396 1.00 95.44 212 ASP A C 1
ATOM 1630 O O . ASP A 1 212 ? -14.902 8.937 6.072 1.00 95.44 212 ASP A O 1
ATOM 1634 N N . VAL A 1 213 ? -12.727 8.722 5.613 1.00 97.56 213 VAL A N 1
ATOM 1635 C CA . VAL A 1 213 ? -12.260 9.709 6.590 1.00 97.56 213 VAL A CA 1
ATOM 1636 C C . VAL A 1 213 ? -12.308 11.097 5.956 1.00 97.56 213 VAL A C 1
ATOM 1638 O O . VAL A 1 213 ? -11.670 11.340 4.930 1.00 97.56 213 VAL A O 1
ATOM 1641 N N . ALA A 1 214 ? -13.032 12.027 6.579 1.00 97.69 214 ALA A N 1
ATOM 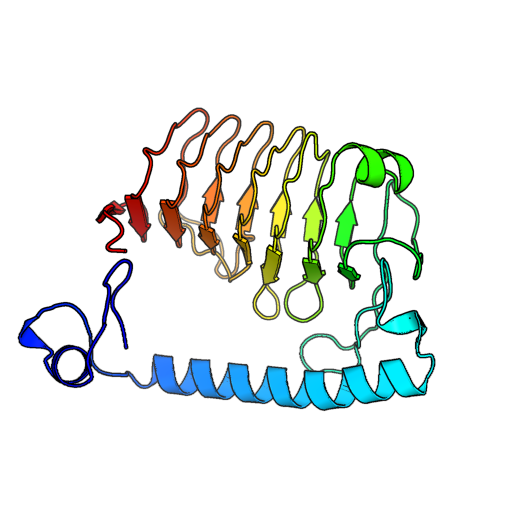1642 C CA . ALA A 1 214 ? -13.167 13.391 6.076 1.00 97.69 214 ALA A CA 1
ATOM 1643 C C . ALA A 1 214 ? -11.819 14.154 6.058 1.00 97.69 214 ALA A C 1
ATOM 1645 O O . ALA A 1 214 ? -10.952 13.896 6.902 1.00 97.69 214 ALA A O 1
ATOM 1646 N N . PRO A 1 215 ? -11.630 15.131 5.148 1.00 98.69 215 PRO A N 1
ATOM 1647 C CA . PRO A 1 215 ? -10.417 15.949 5.094 1.00 98.69 215 PRO A CA 1
ATOM 1648 C C . PRO A 1 215 ? -10.075 16.628 6.428 1.00 98.69 215 PRO A C 1
ATOM 1650 O O . PRO A 1 215 ? -10.959 17.087 7.147 1.00 98.69 215 PRO A O 1
ATOM 1653 N N . GLY A 1 216 ? -8.784 16.703 6.755 1.00 98.50 216 GLY A N 1
ATOM 1654 C CA . GLY A 1 216 ? -8.262 17.326 7.977 1.00 98.50 216 GLY A CA 1
ATOM 1655 C C . GLY A 1 216 ? -8.541 16.551 9.270 1.00 98.50 216 GLY A C 1
ATOM 1656 O O . GLY A 1 216 ? -8.128 16.987 10.345 1.00 98.50 216 GLY A O 1
ATOM 1657 N N . THR A 1 217 ? -9.217 15.402 9.194 1.00 98.62 217 THR A N 1
ATOM 1658 C CA . THR A 1 217 ? -9.541 14.595 10.375 1.00 98.62 217 THR A CA 1
ATOM 1659 C C . THR A 1 217 ? -8.280 13.987 10.978 1.00 98.62 217 THR A C 1
ATOM 1661 O O . THR A 1 217 ? -7.464 13.394 10.277 1.00 98.62 217 THR A O 1
ATOM 1664 N N . THR A 1 218 ? -8.142 14.074 12.301 1.00 98.62 218 THR A N 1
ATOM 1665 C CA . THR A 1 218 ? -7.129 13.321 13.049 1.00 98.62 218 THR A CA 1
ATOM 1666 C C . THR A 1 218 ? -7.795 12.146 13.752 1.00 98.62 218 THR A C 1
ATOM 1668 O O . THR A 1 218 ? -8.581 12.336 14.678 1.00 98.62 218 THR A O 1
ATOM 1671 N N . ILE A 1 219 ? -7.474 10.929 13.319 1.00 98.31 219 ILE A N 1
ATOM 1672 C CA . ILE A 1 219 ? -7.894 9.703 13.994 1.00 98.31 219 ILE A CA 1
ATOM 1673 C C . ILE A 1 219 ? -6.958 9.446 15.188 1.00 98.31 219 ILE A C 1
ATOM 1675 O O . ILE A 1 219 ? -5.737 9.469 15.003 1.00 98.31 219 ILE A O 1
ATOM 1679 N N . PRO A 1 220 ? -7.488 9.180 16.399 1.00 97.88 220 PRO A N 1
ATOM 1680 C CA . PRO A 1 220 ? -6.678 8.843 17.569 1.00 97.88 220 PRO A CA 1
ATOM 1681 C C . PRO A 1 220 ? -5.810 7.590 17.383 1.00 97.88 220 PRO A C 1
ATOM 1683 O O . PRO A 1 220 ? -6.008 6.795 16.464 1.00 97.88 220 PRO A O 1
ATOM 1686 N N . ASP A 1 221 ? -4.852 7.392 18.287 1.00 97.75 221 ASP A N 1
ATOM 1687 C CA . ASP A 1 221 ? -4.035 6.176 18.332 1.00 97.75 221 ASP A CA 1
ATOM 1688 C C . ASP A 1 221 ? -4.860 4.973 18.824 1.00 97.75 221 ASP A C 1
ATOM 1690 O O . ASP A 1 221 ? -5.714 5.115 19.700 1.00 97.75 221 ASP A O 1
ATOM 1694 N N . LYS A 1 222 ? -4.538 3.775 18.321 1.00 96.25 222 LYS A N 1
ATOM 1695 C CA . LYS A 1 222 ? -5.092 2.476 18.743 1.00 96.25 222 LYS A CA 1
ATOM 1696 C C . LYS A 1 222 ? -6.612 2.350 18.603 1.00 96.25 222 LYS A C 1
ATOM 1698 O O . LYS A 1 222 ? -7.244 1.723 19.452 1.00 96.25 222 LYS A O 1
ATOM 1703 N N . VAL A 1 223 ? -7.197 2.899 17.543 1.00 96.94 223 VAL A N 1
ATOM 1704 C CA . VAL A 1 223 ? -8.634 2.754 17.256 1.00 96.94 223 VAL A CA 1
ATOM 1705 C C . VAL A 1 223 ? -8.879 2.041 15.937 1.00 96.94 223 VAL A C 1
ATOM 1707 O O . VAL A 1 223 ? -8.062 2.094 15.018 1.00 96.94 223 VAL A O 1
ATOM 1710 N N . ILE A 1 224 ? -10.031 1.393 15.838 1.00 96.75 224 ILE A N 1
ATOM 1711 C CA . ILE A 1 224 ? -10.492 0.717 14.634 1.00 96.75 224 ILE A CA 1
ATOM 1712 C C . ILE A 1 224 ? -11.765 1.392 14.157 1.00 96.75 224 ILE A C 1
ATOM 1714 O O . ILE A 1 224 ? -12.734 1.493 14.909 1.00 96.75 224 ILE A O 1
ATOM 1718 N N . TYR A 1 225 ? -11.766 1.806 12.896 1.00 96.81 225 TYR A N 1
ATOM 1719 C CA . TYR A 1 225 ? -12.966 2.209 12.179 1.00 96.81 225 TYR A CA 1
ATOM 1720 C C . TYR A 1 225 ? -13.325 1.145 11.149 1.00 96.81 225 TYR A C 1
ATOM 1722 O O . TYR A 1 225 ? -12.468 0.705 10.380 1.00 96.81 225 TYR A O 1
ATOM 1730 N N . VAL A 1 226 ? -14.594 0.746 11.142 1.00 93.94 226 VAL A N 1
ATOM 1731 C CA . VAL A 1 226 ? -15.163 -0.180 10.161 1.00 93.94 226 VAL A CA 1
ATOM 1732 C C . VAL A 1 226 ? -16.473 0.411 9.667 1.00 93.94 226 VAL A C 1
ATOM 1734 O O . VAL A 1 226 ? -17.321 0.765 10.483 1.00 93.94 226 VAL A O 1
ATOM 1737 N N . ASN A 1 227 ? -16.663 0.492 8.350 1.00 92.88 227 ASN A N 1
ATOM 1738 C CA . ASN A 1 227 ? -17.923 0.946 7.750 1.00 92.88 227 ASN A CA 1
ATOM 1739 C C . ASN A 1 227 ? -18.386 2.321 8.281 1.00 92.88 227 ASN A C 1
ATOM 1741 O O . ASN A 1 227 ? -19.532 2.468 8.702 1.00 92.88 227 ASN A O 1
ATOM 1745 N N . ASN A 1 228 ? -17.490 3.316 8.294 1.00 92.81 228 ASN A N 1
ATOM 1746 C CA . ASN A 1 228 ? -17.735 4.679 8.799 1.00 92.81 228 ASN A CA 1
ATOM 1747 C C . ASN A 1 228 ? -18.101 4.787 10.291 1.00 92.81 228 ASN A C 1
ATOM 1749 O O . ASN A 1 228 ? -18.462 5.867 10.755 1.00 92.81 228 ASN A O 1
ATOM 1753 N N . ALA A 1 229 ? -17.961 3.713 11.068 1.00 93.56 229 ALA A N 1
ATOM 1754 C CA . ALA A 1 229 ? -18.227 3.715 12.500 1.00 93.56 229 ALA A CA 1
ATOM 1755 C C . ALA A 1 229 ? -16.968 3.365 13.299 1.00 93.56 229 ALA A C 1
ATOM 1757 O O . ALA A 1 229 ? -16.177 2.506 12.902 1.00 93.56 229 ALA A O 1
ATOM 1758 N N . LEU A 1 230 ? -16.800 4.010 14.459 1.00 95.00 230 LEU A N 1
ATOM 1759 C CA . LEU A 1 230 ? -15.814 3.581 15.447 1.00 95.00 230 LEU A CA 1
ATOM 1760 C C . LEU A 1 230 ? -16.224 2.194 15.951 1.00 95.00 230 LEU A C 1
ATOM 1762 O O . LEU A 1 230 ? -17.237 2.052 16.633 1.00 95.00 230 LEU A O 1
ATOM 1766 N N . PHE A 1 231 ? -15.431 1.181 15.621 1.00 92.06 231 PHE A N 1
ATOM 1767 C CA . PHE A 1 231 ? -15.648 -0.187 16.076 1.00 92.06 231 PHE A CA 1
ATOM 1768 C C . PHE A 1 231 ? -15.174 -0.365 17.522 1.00 92.06 231 PHE A C 1
ATOM 1770 O O . PHE A 1 231 ? -15.859 -0.975 18.338 1.00 92.06 231 PHE A O 1
ATOM 1777 N N . GLY A 1 232 ? -14.003 0.187 17.854 1.00 90.88 232 GLY A N 1
ATOM 1778 C CA . GLY A 1 232 ? -13.432 0.098 19.197 1.00 90.88 232 GLY A CA 1
ATOM 1779 C C . GLY A 1 232 ? -11.912 0.268 19.224 1.00 90.88 232 GLY A C 1
ATOM 1780 O O . GLY A 1 232 ? -11.305 0.577 18.195 1.00 90.88 232 GLY A O 1
ATOM 1781 N N . PRO A 1 233 ? -11.281 0.102 20.397 1.00 91.56 233 PRO A N 1
ATOM 1782 C CA . PRO A 1 233 ? -9.830 0.120 20.523 1.00 91.56 233 PRO A CA 1
ATOM 1783 C C . PRO A 1 233 ? -9.190 -1.173 19.993 1.00 91.56 233 PRO A C 1
ATOM 1785 O O . PRO A 1 233 ? -9.848 -2.206 19.884 1.00 91.56 233 PRO A O 1
ATOM 1788 N N . VAL A 1 234 ? -7.886 -1.129 19.712 1.00 86.00 234 VAL A N 1
ATOM 1789 C CA . VAL A 1 234 ? -7.091 -2.327 19.394 1.00 86.00 234 VAL A CA 1
ATOM 1790 C C . VAL A 1 234 ? -6.622 -3.015 20.678 1.00 86.00 234 VAL A C 1
ATOM 1792 O O . VAL A 1 234 ? -5.900 -2.403 21.473 1.00 86.00 234 VAL A O 1
ATOM 1795 N N . GLU A 1 235 ? -6.975 -4.288 20.849 1.00 83.25 235 GLU A N 1
ATOM 1796 C CA . GLU A 1 235 ? -6.382 -5.180 21.848 1.00 83.25 235 GLU A CA 1
ATOM 1797 C C . GLU A 1 235 ? -5.043 -5.697 21.297 1.00 83.25 235 GLU A C 1
ATOM 1799 O O . GLU A 1 235 ? -4.989 -6.237 20.192 1.00 83.25 235 GLU A O 1
ATOM 1804 N N . TRP A 1 236 ? -3.956 -5.485 22.039 1.00 68.69 236 TRP A N 1
ATOM 1805 C CA . TRP A 1 236 ? -2.617 -5.999 21.722 1.00 68.69 236 TRP A CA 1
ATOM 1806 C C . TRP A 1 236 ? -2.203 -7.042 22.748 1.00 68.69 236 TRP A C 1
ATOM 1808 O O . TRP A 1 236 ? -2.673 -6.941 23.903 1.00 68.69 236 TRP A O 1
#

Secondary structure (DSSP, 8-state):
-BPTT----SHHHHH-GGGSSB----HHHHHHHHHHHHHHHHHHHHHHHHHHH-GGGGSSEE-----SSS--S----EETTEE--BTT-SSEEEESEEESS-HHHHHHHB-SS-EEEESSS--EEE--EEEE-TT-EEEE-TT--EEE-SSEEE-TT-EEEE--B--TTS--TTBPEEE-TT-EE-TT-EEES-EE-TT-EEPTT-EEES-EEPTT-EEPTTEEEETTEEEEEPP-

pLDDT: mean 95.52, std 5.69, range [64.88, 98.94]

Nearest PDB structures (foldseek):
  5w5r-assembly3_G  TM=6.900E-01  e=1.816E-01  Agrobacterium tumefaciens
  5w6j-assembly3_C  TM=6.209E-01  e=4.453E-01  Agrobacterium tumefaciens
  3brk-assembly1_X  TM=5.826E-01  e=7.329E-01  Agrobacterium tumefaciens
  7d46-assembly1_I  TM=3.403E-01  e=2.814E+00  Homo sapiens

InterPro domains:
  IPR011004 Trimeric LpxA-like superfamily [SSF51161] (115-218)
  IPR052265 Gamma-class Carbonic Anhydrase [PTHR43360] (93-222)

Solvent-accessible surface area (backbone atoms only — not comparable to full-atom values): 11144 Å² total; per-residue (Å²): 78,75,37,91,46,51,70,76,91,47,70,70,52,67,72,35,56,88,76,67,37,27,47,82,79,47,72,69,56,51,55,52,50,52,52,53,49,53,53,50,55,47,46,58,54,30,45,52,47,41,33,71,76,37,68,56,41,79,26,19,24,13,47,29,55,26,73,38,95,74,28,61,60,68,31,52,16,23,35,54,90,36,80,42,76,37,43,88,41,89,37,39,35,21,3,37,31,38,31,53,42,40,72,73,54,45,67,74,31,44,58,50,68,28,36,39,45,20,59,47,7,42,49,32,44,34,35,38,69,64,32,32,31,36,44,27,38,37,42,28,39,68,74,6,23,33,38,34,34,35,55,27,34,36,32,37,44,21,38,42,31,17,54,34,13,56,55,91,88,64,75,58,82,48,34,50,14,34,36,34,38,46,24,34,39,27,40,43,16,35,41,31,15,21,37,40,23,39,47,16,33,42,18,37,49,13,37,38,32,45,24,72,44,57,61,59,40,72,46,62,62,33,34,30,34,46,69,73,34,84,72,44,61,53,52,126

Organism: NCBI:txid645990

Foldseek 3Di:
DADPQADDDDPVSVPDVPVVGDDDDDPVNVVVVVLVVLVVVQQVVQVVVLCVVPVLQQAAQHWASACHPLRNDIAGEAELNRRDRDRPHQEAAYGQEYENHDSVRCVVAEDGHEHADPRAADDEAAYAENHAAAQEYEEEHRPAYAYEEHHEAHYANEYEYTYFADAPVDDDTRHHAYHYALEYEYACEYEYSEHHAHNEYEAHVEYEESAYHYHNHYHYHQWYDYNNDTPGGRDD

Radius of gyration: 18.27 Å; Cα contacts (8 Å, |Δi|>4): 638; chains: 1; bounding box: 43×40×43 Å